Protein AF-A0A7N2KX97-F1 (afdb_monomer_lite)

Structure (mmCIF, N/CA/C/O backbone):
data_AF-A0A7N2KX97-F1
#
_entry.id   AF-A0A7N2KX97-F1
#
loop_
_atom_site.group_PDB
_atom_site.id
_atom_site.type_symbol
_atom_site.label_atom_id
_atom_site.label_alt_id
_atom_site.label_comp_id
_atom_site.label_asym_id
_atom_site.label_entity_id
_atom_site.label_seq_id
_atom_site.pdbx_PDB_ins_code
_atom_site.Cartn_x
_atom_site.Cartn_y
_atom_site.Cartn_z
_atom_site.occupancy
_atom_site.B_iso_or_equiv
_atom_site.auth_seq_id
_atom_site.auth_comp_id
_atom_site.auth_asym_id
_atom_site.auth_atom_id
_atom_site.pdbx_PDB_model_num
ATOM 1 N N . MET A 1 1 ? 32.232 7.457 16.884 1.00 41.94 1 MET A N 1
ATOM 2 C CA . MET A 1 1 ? 31.462 7.650 18.126 1.00 41.94 1 MET A CA 1
ATOM 3 C C . MET A 1 1 ? 30.063 7.182 17.813 1.00 41.94 1 MET A C 1
ATOM 5 O O . MET A 1 1 ? 29.419 7.802 16.975 1.00 41.94 1 MET A O 1
ATOM 9 N N . ASP A 1 2 ? 29.685 6.041 18.377 1.00 37.19 2 ASP A N 1
ATOM 10 C CA . ASP A 1 2 ? 28.370 5.434 18.189 1.00 37.19 2 ASP A CA 1
ATOM 11 C C . ASP A 1 2 ? 27.295 6.345 18.781 1.00 37.19 2 ASP A C 1
ATOM 13 O O . ASP A 1 2 ? 27.371 6.723 19.950 1.00 37.19 2 ASP A O 1
ATOM 17 N N . TYR A 1 3 ? 26.318 6.731 17.962 1.00 36.22 3 TYR A N 1
ATOM 18 C CA . TYR A 1 3 ? 25.142 7.463 18.419 1.00 36.22 3 TYR A CA 1
ATOM 19 C C . TYR A 1 3 ? 24.037 6.436 18.671 1.00 36.22 3 TYR A C 1
ATOM 21 O O . TYR A 1 3 ? 23.297 6.059 17.766 1.00 36.22 3 TYR A O 1
ATOM 29 N N . SER A 1 4 ? 24.001 5.922 19.900 1.00 49.97 4 SER A N 1
ATOM 30 C CA . SER A 1 4 ? 22.896 5.112 20.409 1.00 49.97 4 SER A CA 1
ATOM 31 C C . SER A 1 4 ? 21.671 6.020 20.531 1.00 49.97 4 SER A C 1
ATOM 33 O O . SER A 1 4 ? 21.635 6.889 21.400 1.00 49.97 4 SER A O 1
ATOM 35 N N . SER A 1 5 ? 20.711 5.882 19.613 1.00 53.81 5 SER A N 1
ATOM 36 C CA . SER A 1 5 ? 19.424 6.578 19.685 1.00 53.81 5 SER A CA 1
ATOM 37 C C . SER A 1 5 ? 18.525 5.785 20.626 1.00 53.81 5 SER A C 1
ATOM 39 O O . SER A 1 5 ? 18.018 4.725 20.265 1.00 53.81 5 SER A O 1
ATOM 41 N N . GLU A 1 6 ? 18.401 6.259 21.860 1.00 47.69 6 GLU A N 1
ATOM 42 C CA . GLU A 1 6 ? 17.434 5.737 22.819 1.00 47.69 6 GLU A CA 1
ATOM 43 C C . GLU A 1 6 ? 16.037 6.210 22.397 1.00 47.69 6 GLU A C 1
ATOM 45 O O . GLU A 1 6 ? 15.658 7.360 22.615 1.00 47.69 6 GLU A O 1
ATOM 50 N N . GLU A 1 7 ? 15.292 5.333 21.723 1.00 44.22 7 GLU A N 1
ATOM 51 C CA . GLU A 1 7 ? 13.855 5.494 21.501 1.00 44.22 7 GLU A CA 1
ATOM 52 C C . GLU A 1 7 ? 13.161 5.350 22.863 1.00 44.22 7 GLU A C 1
ATOM 54 O O . GLU A 1 7 ? 13.035 4.255 23.410 1.00 44.22 7 GLU A O 1
ATOM 59 N N . SER A 1 8 ? 12.787 6.482 23.455 1.00 51.00 8 SER A N 1
ATOM 60 C CA . SER A 1 8 ? 11.972 6.516 24.666 1.00 51.00 8 SER A CA 1
ATOM 61 C C . SER A 1 8 ? 10.522 6.244 24.273 1.00 51.00 8 SER A C 1
ATOM 63 O O . SER A 1 8 ? 9.887 7.096 23.650 1.00 51.00 8 SER A O 1
ATOM 65 N N . ASP A 1 9 ? 9.992 5.083 24.656 1.00 48.94 9 ASP A N 1
ATOM 66 C CA . ASP A 1 9 ? 8.567 4.761 24.549 1.00 48.94 9 ASP A CA 1
ATOM 67 C C . ASP A 1 9 ? 7.760 5.741 25.416 1.00 48.94 9 ASP A C 1
ATOM 69 O O . ASP A 1 9 ? 7.685 5.606 26.638 1.00 48.94 9 ASP A O 1
ATOM 73 N N . ILE A 1 10 ? 7.188 6.771 24.790 1.00 52.38 10 ILE A N 1
ATOM 74 C CA . ILE A 1 10 ? 6.267 7.703 25.449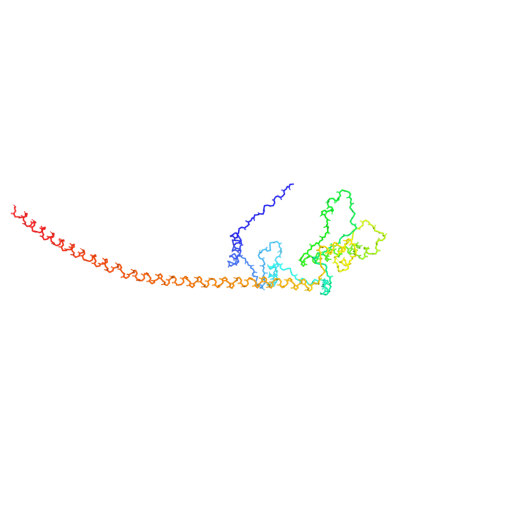 1.00 52.38 10 ILE A CA 1
ATOM 75 C C . ILE A 1 10 ? 4.990 6.928 25.785 1.00 52.38 10 ILE A C 1
ATOM 77 O O . ILE A 1 10 ? 4.326 6.391 24.896 1.00 52.38 10 ILE A O 1
ATOM 81 N N . SER A 1 11 ? 4.634 6.873 27.066 1.00 55.25 11 SER A N 1
ATOM 82 C CA . SER A 1 11 ? 3.422 6.192 27.524 1.00 55.25 11 SER A CA 1
ATOM 83 C C . SER A 1 11 ? 2.155 6.949 27.096 1.00 55.25 11 SER A C 1
ATOM 85 O O . SER A 1 11 ? 2.145 8.177 27.016 1.00 55.25 11 SER A O 1
ATOM 87 N N . GLU A 1 12 ? 1.041 6.244 26.872 1.00 54.06 12 GLU A N 1
ATOM 88 C CA . GLU A 1 12 ? -0.246 6.863 26.489 1.00 54.06 12 GLU A CA 1
ATOM 89 C C . GLU A 1 12 ? -0.730 7.929 27.498 1.00 54.06 12 GLU A C 1
ATOM 91 O O . GLU A 1 12 ? -1.404 8.889 27.120 1.00 54.06 12 GLU A O 1
ATOM 96 N N . SER A 1 13 ? -0.332 7.819 28.771 1.00 54.94 13 SER A N 1
ATOM 97 C CA . SER A 1 13 ? -0.577 8.837 29.801 1.00 54.94 13 SER A CA 1
ATOM 98 C C . SER A 1 13 ? 0.228 10.124 29.600 1.00 54.94 13 SER A C 1
ATOM 100 O O . SER A 1 13 ? -0.291 11.208 29.852 1.00 54.94 13 SER A O 1
ATOM 102 N N . GLU A 1 14 ? 1.464 10.036 29.105 1.00 57.75 14 GLU A N 1
ATOM 103 C CA . GLU A 1 14 ? 2.304 11.209 28.823 1.00 57.75 14 GLU A CA 1
ATOM 104 C C . GLU A 1 14 ? 1.849 11.950 27.558 1.00 57.75 14 GLU A C 1
ATOM 106 O O . GLU A 1 14 ? 2.049 13.160 27.444 1.00 57.75 14 GLU A O 1
ATOM 111 N N . ILE A 1 15 ? 1.187 11.251 26.628 1.00 58.91 15 ILE A N 1
ATOM 112 C CA . ILE A 1 15 ? 0.579 11.855 25.433 1.00 58.91 15 ILE A CA 1
ATOM 113 C C . ILE A 1 15 ? -0.588 12.769 25.825 1.00 58.91 15 ILE A C 1
ATOM 115 O O . ILE A 1 15 ? -0.668 13.893 25.325 1.00 58.91 15 ILE A O 1
ATOM 119 N N . ASN A 1 16 ? -1.460 12.330 26.741 1.00 56.81 16 ASN A N 1
ATOM 120 C CA . ASN A 1 16 ? -2.564 13.163 27.234 1.00 56.81 16 ASN A CA 1
ATOM 121 C C . ASN A 1 16 ? -2.044 14.409 27.971 1.00 56.81 16 ASN A C 1
ATOM 123 O O . ASN A 1 16 ? -2.468 15.523 27.661 1.00 56.81 16 ASN A O 1
ATOM 127 N N . ASP A 1 17 ? -1.024 14.256 28.822 1.00 56.66 17 ASP A N 1
ATOM 128 C CA . ASP A 1 17 ? -0.369 15.382 29.504 1.00 56.66 17 ASP A CA 1
ATOM 129 C C . ASP A 1 17 ? 0.282 16.391 28.529 1.00 56.66 17 ASP A C 1
ATOM 131 O O . ASP A 1 17 ? 0.412 17.583 28.845 1.00 56.66 17 ASP A O 1
ATOM 135 N N . TYR A 1 18 ? 0.690 15.939 27.335 1.00 58.22 18 TYR A N 1
ATOM 136 C CA . TYR A 1 18 ? 1.256 16.782 26.275 1.00 58.22 18 TYR A CA 1
ATOM 137 C C . TYR A 1 18 ? 0.187 17.570 25.495 1.00 58.22 18 TYR A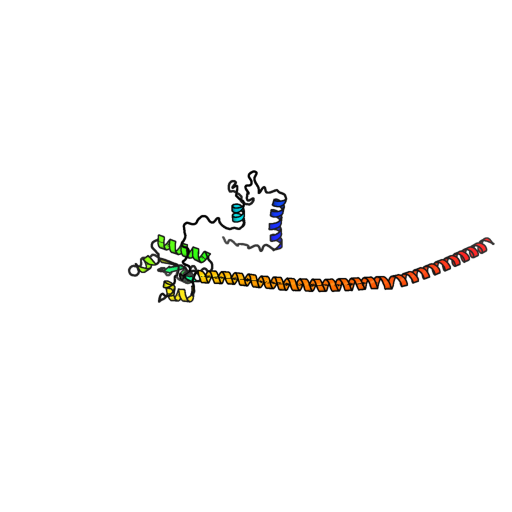 C 1
ATOM 139 O O . TYR A 1 18 ? 0.492 18.629 24.941 1.00 58.22 18 TYR A O 1
ATOM 147 N N . ILE A 1 19 ? -1.061 17.089 25.463 1.00 62.84 19 ILE A N 1
ATOM 148 C CA . ILE A 1 19 ? -2.195 17.726 24.770 1.00 62.84 19 ILE A CA 1
ATOM 149 C C . ILE A 1 19 ? -2.919 18.723 25.687 1.00 62.84 19 ILE A C 1
ATOM 151 O O . ILE A 1 19 ? -3.283 19.818 25.241 1.00 62.84 19 ILE A O 1
ATOM 155 N N . ASP A 1 20 ? -3.070 18.386 26.968 1.00 67.69 20 ASP A N 1
ATOM 156 C CA . ASP A 1 20 ? -3.877 19.166 27.910 1.00 67.69 20 ASP A CA 1
ATOM 157 C C . ASP A 1 20 ? -3.219 20.503 28.278 1.00 67.69 20 ASP A C 1
ATOM 159 O O . ASP A 1 20 ? -3.863 21.554 28.235 1.00 67.69 20 ASP A O 1
ATOM 163 N N . LYS A 1 21 ? -1.901 20.516 28.525 1.00 70.00 21 LYS A N 1
ATOM 164 C CA . LYS A 1 21 ? -1.164 21.744 28.885 1.00 70.00 21 LYS A CA 1
ATOM 165 C C . LYS A 1 21 ? -1.264 22.855 27.823 1.00 70.00 21 LYS A C 1
ATOM 167 O O . LYS A 1 21 ? -1.609 23.984 28.179 1.00 70.00 21 LYS A O 1
ATOM 172 N N . PRO A 1 22 ? -0.996 22.612 26.524 1.00 64.88 22 PRO A N 1
ATOM 173 C CA . PRO A 1 22 ? -1.170 23.638 25.495 1.00 64.88 22 PRO A CA 1
ATOM 174 C C . PRO A 1 22 ? -2.621 24.116 25.349 1.00 64.88 22 PRO A C 1
ATOM 176 O O . PRO A 1 22 ? -2.851 25.297 25.070 1.00 64.88 22 PRO A O 1
ATOM 179 N N . TYR A 1 23 ? -3.597 23.219 25.528 1.00 66.38 23 TYR A N 1
ATOM 180 C CA . TYR A 1 23 ? -5.020 23.541 25.427 1.00 66.38 23 TYR A CA 1
ATOM 181 C C . TYR A 1 23 ? -5.493 24.434 26.585 1.00 66.38 23 TYR A C 1
ATOM 183 O O . TYR A 1 23 ? -6.165 25.448 26.361 1.00 66.38 23 TYR A O 1
ATOM 191 N N . GLU A 1 24 ? -5.069 24.138 27.813 1.00 74.94 24 GLU A N 1
ATOM 192 C CA . GLU A 1 24 ? -5.310 24.990 28.981 1.00 74.94 24 GLU A CA 1
ATOM 193 C C . GLU A 1 24 ? -4.681 26.380 28.810 1.00 74.94 24 GLU A C 1
ATOM 195 O O . GLU A 1 24 ? -5.324 27.396 29.068 1.00 74.94 24 GLU A O 1
ATOM 200 N N . GLU A 1 25 ? -3.458 26.474 28.279 1.00 73.19 25 GLU A N 1
ATOM 201 C CA . GLU A 1 25 ? -2.810 27.769 28.038 1.00 73.19 25 GLU A CA 1
ATOM 202 C C . GLU A 1 25 ? -3.504 28.608 26.945 1.00 73.19 25 GLU A C 1
ATOM 204 O O . GLU A 1 25 ? -3.518 29.845 27.011 1.00 73.19 25 GLU A O 1
ATOM 209 N N . LEU A 1 26 ? -4.109 27.959 25.945 1.00 66.38 26 LEU A N 1
ATOM 210 C CA . LEU A 1 26 ? -4.925 28.620 24.922 1.00 66.38 26 LEU A CA 1
ATOM 211 C C . LEU A 1 26 ? -6.253 29.131 25.496 1.00 66.38 26 LEU A C 1
ATOM 213 O O . LEU A 1 26 ? -6.632 30.273 25.225 1.00 66.38 26 LEU A O 1
ATOM 217 N N . THR A 1 27 ? -6.939 28.320 26.304 1.00 65.81 27 THR A N 1
ATOM 218 C CA . THR A 1 27 ? -8.236 28.672 26.915 1.00 65.81 27 THR A CA 1
ATOM 219 C C . THR A 1 27 ? -8.098 29.707 28.033 1.00 65.81 27 THR A C 1
ATOM 221 O O . THR A 1 27 ? -8.937 30.600 28.144 1.00 65.81 27 THR A O 1
ATOM 224 N N . ALA A 1 28 ? -6.987 29.686 28.773 1.00 76.00 28 ALA A N 1
ATOM 225 C CA . ALA A 1 28 ? -6.606 30.727 29.727 1.00 76.00 28 ALA A CA 1
ATOM 226 C C . ALA A 1 28 ? -6.168 32.046 29.051 1.00 76.00 28 ALA A C 1
ATOM 228 O O . ALA A 1 28 ? -5.872 33.029 29.732 1.00 76.00 28 ALA A O 1
ATOM 229 N N . GLY A 1 29 ? -6.098 32.091 27.712 1.00 64.50 29 GLY A N 1
ATOM 230 C CA . GLY A 1 29 ? -5.765 33.295 26.945 1.00 64.50 29 GLY A CA 1
ATOM 231 C C . GLY A 1 29 ? -4.291 33.709 27.015 1.00 64.50 29 GLY A C 1
ATOM 232 O O . GLY A 1 29 ? -3.945 34.824 26.608 1.00 64.50 29 GLY A O 1
ATOM 233 N N . LYS A 1 30 ? -3.410 32.825 27.501 1.00 72.88 30 LYS A N 1
ATOM 234 C CA . LYS A 1 30 ? -1.959 33.055 27.600 1.00 72.88 30 LYS A CA 1
ATOM 235 C C . LYS A 1 30 ? -1.340 33.240 26.213 1.00 72.88 30 LYS A C 1
ATOM 237 O O . LYS A 1 30 ? -0.491 34.112 26.015 1.00 72.88 30 LYS A O 1
ATOM 242 N N . PHE A 1 31 ? -1.823 32.487 25.223 1.00 64.62 31 PHE A N 1
ATOM 243 C CA . PHE A 1 31 ? -1.457 32.666 23.821 1.00 64.62 31 PHE A CA 1
ATOM 244 C C . PHE A 1 31 ? -2.471 33.541 23.080 1.00 64.62 31 PHE A C 1
ATOM 246 O O . PHE A 1 31 ? -3.612 33.157 22.831 1.00 64.62 31 PHE A O 1
ATOM 253 N N . LYS A 1 32 ? -2.032 34.725 22.644 1.00 63.97 32 LYS A N 1
ATOM 254 C CA . LYS A 1 32 ? -2.837 35.592 21.773 1.00 63.97 32 LYS A CA 1
ATOM 255 C C . LYS A 1 32 ? -2.773 35.101 20.329 1.00 63.97 32 LYS A C 1
ATOM 257 O O . LYS A 1 32 ? -1.867 35.465 19.580 1.00 63.97 32 LYS A O 1
ATOM 262 N N . VAL A 1 33 ? -3.756 34.286 19.950 1.00 65.50 33 VAL A N 1
ATOM 263 C CA . VAL A 1 33 ? -3.886 33.735 18.591 1.00 65.50 33 VAL A CA 1
ATOM 264 C C . VAL A 1 33 ? -4.552 34.728 17.637 1.00 65.50 33 VAL A C 1
ATOM 266 O O . VAL A 1 33 ? -4.227 34.721 16.459 1.00 65.50 33 VAL A O 1
ATOM 269 N N . LYS A 1 34 ? -5.440 35.615 18.109 1.00 66.44 34 LYS A N 1
ATOM 270 C CA . LYS A 1 34 ? -6.175 36.580 17.269 1.00 66.44 34 LYS A CA 1
ATOM 271 C C . LYS A 1 34 ? -5.658 38.008 17.468 1.00 66.44 34 LYS A C 1
ATOM 273 O O . LYS A 1 34 ? -5.670 38.526 18.582 1.00 66.44 34 LYS A O 1
ATOM 278 N N . GLY A 1 35 ? -5.195 38.635 16.389 1.00 65.81 35 GLY A N 1
ATOM 279 C CA . GLY A 1 35 ? -4.767 40.035 16.360 1.00 65.81 35 GLY A CA 1
ATOM 280 C C . GLY A 1 35 ? -5.937 41.017 16.216 1.00 65.81 35 GLY A C 1
ATOM 281 O O . GLY A 1 35 ? -7.052 40.629 15.866 1.00 65.81 35 GLY A O 1
ATOM 282 N N . LEU A 1 36 ? -5.665 42.309 16.437 1.00 61.41 36 LEU A N 1
ATOM 283 C CA . LEU A 1 36 ? -6.653 43.406 16.388 1.00 61.41 36 LEU A CA 1
ATOM 284 C C . LEU A 1 36 ? -7.377 43.528 15.033 1.00 61.41 36 LEU A C 1
ATOM 286 O O . LEU A 1 36 ? -8.491 44.034 14.975 1.00 61.41 36 LEU A O 1
ATOM 290 N N . ASN A 1 37 ? -6.775 43.005 13.962 1.00 65.12 37 ASN A N 1
ATOM 291 C CA . ASN A 1 37 ? -7.262 43.140 12.587 1.00 65.12 37 ASN A CA 1
ATOM 292 C C . ASN A 1 37 ? -8.006 41.879 12.098 1.00 65.12 37 ASN A C 1
ATOM 294 O O . ASN A 1 37 ? -8.267 41.741 10.908 1.00 65.12 37 ASN A O 1
ATOM 298 N N . GLY A 1 38 ? -8.283 40.913 12.986 1.00 66.00 38 GLY A N 1
ATOM 299 C CA . GLY A 1 38 ? -8.896 39.624 12.632 1.00 66.00 38 GLY A CA 1
ATOM 300 C C . GLY A 1 38 ? -7.925 38.568 12.082 1.00 66.00 38 GLY A C 1
ATOM 301 O O . GLY A 1 38 ? -8.341 37.436 11.841 1.00 66.00 38 GLY A O 1
ATOM 302 N N . ASN A 1 39 ? -6.641 38.903 11.936 1.00 66.50 39 ASN A N 1
ATOM 303 C CA . ASN A 1 39 ? -5.587 37.971 11.525 1.00 66.50 39 ASN A CA 1
ATOM 304 C C . ASN A 1 39 ? -5.206 37.014 12.666 1.00 66.50 39 ASN A C 1
ATOM 306 O O . ASN A 1 39 ? -5.248 37.400 13.838 1.00 66.50 39 ASN A O 1
ATOM 310 N N . LEU A 1 40 ? -4.819 35.778 12.331 1.00 69.88 40 LEU A N 1
ATOM 311 C CA . LEU A 1 40 ? -4.465 34.739 13.299 1.00 69.88 40 LEU A CA 1
ATOM 312 C C . LEU A 1 40 ? -2.959 34.445 13.302 1.00 69.88 40 LEU A C 1
ATOM 314 O O . LEU A 1 40 ? -2.297 34.518 12.269 1.00 69.88 40 LEU A O 1
ATOM 318 N N . ARG A 1 41 ? -2.408 34.078 14.461 1.00 71.12 41 ARG A N 1
ATOM 319 C CA . ARG A 1 41 ? -0.981 33.792 14.653 1.00 71.12 41 ARG A CA 1
ATOM 320 C C . ARG A 1 41 ? -0.773 32.428 15.302 1.00 71.12 41 ARG A C 1
ATOM 322 O O . ARG A 1 41 ? -1.365 32.138 16.333 1.00 71.12 41 ARG A O 1
ATOM 329 N N . CYS A 1 42 ? 0.135 31.631 14.737 1.00 72.81 42 CYS A N 1
ATOM 330 C CA . CYS A 1 42 ? 0.561 30.363 15.331 1.00 72.81 42 CYS A CA 1
ATOM 331 C C . CYS A 1 42 ? 1.492 30.611 16.540 1.00 72.81 42 CYS A C 1
ATOM 333 O O . CYS A 1 42 ? 2.553 31.218 16.347 1.00 72.81 42 CYS A O 1
ATOM 335 N N . PRO A 1 43 ? 1.153 30.138 17.756 1.00 66.62 43 PRO A N 1
ATOM 336 C CA . PRO A 1 43 ? 2.002 30.281 18.945 1.00 66.62 43 PRO A CA 1
ATOM 337 C C . PRO A 1 43 ? 3.315 29.490 18.872 1.00 66.62 43 PRO A C 1
ATOM 339 O O . PRO A 1 43 ? 4.299 29.877 19.493 1.00 66.62 43 PRO A O 1
ATOM 342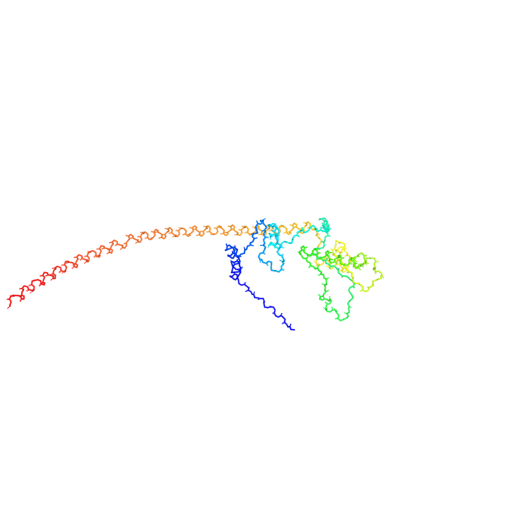 N N . PHE A 1 44 ? 3.344 28.420 18.074 1.00 69.12 44 PHE A N 1
ATOM 343 C CA . PHE A 1 44 ? 4.425 27.428 18.054 1.00 69.12 44 PHE A CA 1
ATOM 344 C C . PHE A 1 44 ? 5.477 27.667 16.959 1.00 69.12 44 PHE A C 1
ATOM 346 O O . PHE A 1 44 ? 6.468 26.946 16.870 1.00 69.12 44 PHE A O 1
ATOM 353 N N . ARG A 1 45 ? 5.317 28.706 16.124 1.00 64.00 45 ARG A N 1
ATOM 354 C CA . ARG A 1 45 ? 6.375 29.139 15.194 1.00 64.00 45 ARG A CA 1
ATOM 355 C C . ARG A 1 45 ? 7.377 30.032 15.922 1.00 64.00 45 ARG A C 1
ATOM 357 O O . ARG A 1 45 ? 7.260 31.259 15.908 1.00 64.00 45 ARG A O 1
ATOM 364 N N . VAL A 1 46 ? 8.386 29.417 16.528 1.00 53.06 46 VAL A N 1
ATOM 365 C CA . VAL A 1 46 ? 9.522 30.132 17.123 1.00 53.06 46 VAL A CA 1
ATOM 366 C C . VAL A 1 46 ? 10.493 30.560 16.011 1.00 53.06 46 VAL A C 1
ATOM 368 O O . VAL A 1 46 ? 10.870 29.767 15.154 1.00 53.06 46 VAL A O 1
ATOM 371 N N . GLY A 1 47 ? 10.873 31.841 15.980 1.00 54.31 47 GLY A N 1
ATOM 372 C CA . GLY A 1 47 ? 11.994 32.339 15.166 1.00 54.31 47 GLY A CA 1
ATOM 373 C C . GLY A 1 47 ? 11.688 32.896 13.767 1.00 54.31 47 GLY A C 1
ATOM 374 O O . GLY A 1 47 ? 12.556 33.543 13.186 1.00 54.31 47 GLY A O 1
ATOM 375 N N . LYS A 1 48 ? 10.474 32.752 13.217 1.00 55.06 48 LYS A N 1
ATOM 376 C CA . LYS A 1 48 ? 10.105 33.407 11.941 1.00 55.06 48 LYS A CA 1
ATOM 377 C C . LYS A 1 48 ? 9.275 34.662 12.222 1.00 55.06 48 LYS A C 1
ATOM 379 O O . LYS A 1 48 ? 8.268 34.591 12.923 1.00 55.06 48 LYS A O 1
ATOM 384 N N . LYS A 1 49 ? 9.740 35.822 11.730 1.00 53.69 49 LYS A N 1
ATOM 385 C CA . LYS A 1 49 ? 9.101 37.145 11.895 1.00 53.69 49 LYS A CA 1
ATOM 386 C C . LYS A 1 49 ? 7.579 37.040 11.738 1.00 53.69 49 LYS A C 1
ATOM 388 O O . LYS A 1 49 ? 7.118 36.358 10.830 1.00 53.69 49 LYS A O 1
ATOM 393 N N . LYS A 1 50 ? 6.849 37.720 12.635 1.00 56.28 50 LYS A N 1
ATOM 394 C CA . LYS A 1 50 ? 5.379 37.834 12.717 1.00 56.28 50 LYS A CA 1
ATOM 395 C C . LYS A 1 50 ? 4.708 37.677 11.341 1.00 56.28 50 LYS A C 1
ATOM 397 O O . LYS A 1 50 ? 4.632 38.641 10.588 1.00 56.28 50 LYS A O 1
ATOM 402 N N . GLN A 1 51 ? 4.251 36.468 11.020 1.00 60.19 51 GLN A N 1
ATOM 403 C CA . GLN A 1 51 ? 3.351 36.244 9.895 1.00 60.19 51 GLN A CA 1
ATOM 404 C C . GLN A 1 51 ? 1.945 36.247 10.468 1.00 60.19 51 GLN A C 1
ATOM 406 O O . GLN A 1 51 ? 1.543 35.321 11.172 1.00 60.19 51 GLN A O 1
ATOM 411 N N . ASP A 1 52 ? 1.248 37.344 10.222 1.00 63.69 52 ASP A N 1
ATOM 412 C CA . ASP A 1 52 ? -0.194 37.391 10.345 1.00 63.69 52 ASP A CA 1
ATOM 413 C C . ASP A 1 52 ? -0.760 36.454 9.270 1.00 63.69 52 ASP A C 1
ATOM 415 O O . ASP A 1 52 ? -0.583 36.693 8.075 1.00 63.69 52 ASP A O 1
ATOM 419 N N . CYS A 1 53 ? -1.380 35.353 9.687 1.00 62.66 53 CYS A N 1
ATOM 420 C CA . CYS A 1 53 ? -1.925 34.336 8.795 1.00 62.66 53 CYS A CA 1
ATOM 421 C C . CYS A 1 53 ? -3.450 34.470 8.736 1.00 62.66 53 CYS A C 1
ATOM 423 O O . CYS A 1 53 ? -4.098 34.771 9.745 1.00 62.66 53 CYS A O 1
ATOM 425 N N . LYS A 1 54 ? -4.067 34.205 7.579 1.00 68.00 54 LYS A N 1
ATOM 426 C CA . LYS A 1 54 ? -5.526 34.031 7.537 1.00 68.00 54 LYS A CA 1
ATOM 427 C C . LYS A 1 54 ? -5.884 32.663 8.122 1.00 68.00 54 LYS A C 1
ATOM 429 O O . LYS A 1 54 ? -5.056 31.757 8.161 1.00 68.00 54 LYS A O 1
ATOM 434 N N . TYR A 1 55 ? -7.139 32.493 8.545 1.00 68.88 55 TYR A N 1
ATOM 435 C CA . TYR A 1 55 ? -7.634 31.225 9.105 1.00 68.88 55 TYR A CA 1
ATOM 436 C C . TYR A 1 55 ? -7.333 30.012 8.214 1.00 68.88 55 TYR A C 1
ATOM 438 O O . TYR A 1 55 ? -6.874 28.991 8.715 1.00 68.88 55 TYR A O 1
ATOM 446 N N . LYS A 1 56 ? -7.502 30.151 6.892 1.00 64.06 56 LYS A N 1
ATOM 447 C CA . LYS A 1 56 ? -7.202 29.087 5.921 1.00 64.06 56 LYS A CA 1
ATOM 448 C C . LYS A 1 56 ? -5.720 28.693 5.917 1.00 64.06 56 LYS A C 1
ATOM 450 O O . LYS A 1 56 ? -5.413 27.507 5.901 1.00 64.06 56 LYS A O 1
ATOM 455 N N . ASP A 1 57 ? -4.823 29.670 6.011 1.00 66.81 57 ASP A N 1
ATOM 456 C CA . ASP A 1 57 ? -3.373 29.440 6.007 1.00 66.81 57 ASP A CA 1
ATOM 457 C C . ASP A 1 57 ? -2.903 28.818 7.330 1.00 66.81 57 ASP A C 1
ATOM 459 O O . ASP A 1 57 ? -2.003 27.979 7.354 1.00 66.81 57 ASP A O 1
ATOM 463 N N . LEU A 1 58 ? -3.527 29.219 8.446 1.00 66.62 58 LEU A N 1
ATOM 464 C CA . LEU A 1 58 ? -3.247 28.656 9.765 1.00 66.62 58 LEU A CA 1
ATOM 465 C C . LEU A 1 58 ? -3.743 27.209 9.877 1.00 66.62 58 LEU A C 1
ATOM 467 O O . LEU A 1 58 ? -3.011 26.368 10.391 1.00 66.62 58 LEU A O 1
ATOM 471 N N . LEU A 1 59 ? -4.945 26.920 9.368 1.00 65.31 59 LEU A N 1
ATOM 472 C CA . LEU A 1 59 ? -5.504 25.569 9.327 1.00 65.31 59 LEU A CA 1
ATOM 473 C C . LEU A 1 59 ? -4.632 24.650 8.468 1.00 65.31 59 LEU A C 1
ATOM 475 O O . LEU A 1 59 ? -4.208 23.602 8.935 1.00 65.31 59 LEU A O 1
ATOM 479 N N . GLN A 1 60 ? -4.272 25.086 7.259 1.00 64.44 60 GLN A N 1
ATOM 480 C CA . GLN A 1 60 ? -3.389 24.332 6.370 1.00 64.44 60 GLN A CA 1
ATOM 481 C C . GLN A 1 60 ? -2.023 24.052 7.016 1.00 64.44 60 GLN A C 1
ATOM 483 O O . GLN A 1 60 ? -1.519 22.933 6.950 1.00 64.44 60 GLN A O 1
ATOM 488 N N . HIS A 1 61 ? -1.459 25.041 7.717 1.00 65.06 61 HIS A N 1
ATOM 489 C CA . HIS A 1 61 ? -0.226 24.864 8.476 1.00 65.06 61 HIS A CA 1
ATOM 490 C C . HIS A 1 61 ? -0.354 23.853 9.626 1.00 65.06 61 HIS A C 1
ATOM 492 O O . HIS A 1 61 ? 0.555 23.041 9.796 1.00 65.06 61 HIS A O 1
ATOM 498 N N . ALA A 1 62 ? -1.434 23.914 10.410 1.00 62.31 62 ALA A N 1
ATOM 499 C CA . ALA A 1 62 ? -1.670 23.018 11.543 1.00 62.31 62 ALA A CA 1
ATOM 500 C C . ALA A 1 62 ? -1.971 21.581 11.091 1.00 62.31 62 ALA A C 1
ATOM 502 O O . ALA A 1 62 ? -1.527 20.631 11.723 1.00 62.31 62 ALA A O 1
ATOM 503 N N . SER A 1 63 ? -2.656 21.419 9.958 1.00 67.50 63 SER A N 1
ATOM 504 C CA . SER A 1 63 ? -2.962 20.118 9.357 1.00 67.50 63 SER A CA 1
ATOM 505 C C . SER A 1 63 ? -1.769 19.472 8.637 1.00 67.50 63 SER A C 1
ATOM 507 O O . SER A 1 63 ? -1.937 18.423 8.022 1.00 67.50 63 SER A O 1
ATOM 509 N N . GLY A 1 64 ? -0.581 20.095 8.638 1.00 56.09 64 GLY A N 1
ATOM 510 C CA . GLY A 1 64 ? 0.615 19.573 7.963 1.00 56.09 64 GLY A CA 1
ATOM 511 C C . GLY A 1 64 ? 0.527 19.543 6.430 1.00 56.09 64 GLY A C 1
ATOM 512 O O . GLY A 1 64 ? 1.456 19.086 5.763 1.00 56.09 64 GLY A O 1
ATOM 513 N N . GLN A 1 65 ? -0.560 20.055 5.847 1.00 50.53 65 GLN A N 1
ATOM 514 C CA . GLN A 1 65 ? -0.721 20.166 4.404 1.00 50.53 65 GLN A CA 1
ATOM 515 C C . GLN A 1 65 ? 0.132 21.341 3.916 1.00 50.53 65 GLN A C 1
ATOM 517 O O . GLN A 1 65 ? -0.037 22.478 4.353 1.00 50.53 65 GLN A O 1
ATOM 522 N N . ARG A 1 66 ? 1.086 21.100 3.010 1.00 41.78 66 ARG A N 1
ATOM 523 C CA . ARG A 1 66 ? 1.800 22.212 2.363 1.00 41.78 66 ARG A CA 1
ATOM 524 C C . ARG A 1 66 ? 0.794 23.038 1.545 1.00 41.78 66 ARG A C 1
ATOM 526 O O . ARG A 1 66 ? -0.087 22.439 0.925 1.00 41.78 66 ARG A O 1
ATOM 533 N N . PRO A 1 67 ? 0.917 24.381 1.502 1.00 39.38 67 PRO A N 1
ATOM 534 C CA . PRO A 1 67 ? 0.156 25.186 0.561 1.00 39.38 67 PRO A CA 1
ATOM 535 C C . PRO A 1 67 ? 0.371 24.641 -0.839 1.00 39.38 67 PRO A C 1
ATOM 537 O O . PRO A 1 67 ? 1.515 24.475 -1.269 1.00 39.38 67 PRO A O 1
ATOM 540 N N . ILE A 1 68 ? -0.728 24.362 -1.535 1.00 44.03 68 ILE A N 1
ATOM 541 C CA . ILE A 1 68 ? -0.708 24.120 -2.970 1.00 44.03 68 ILE A CA 1
ATOM 542 C C . ILE A 1 68 ? -0.346 25.474 -3.590 1.00 44.03 68 ILE A C 1
ATOM 544 O O . ILE A 1 68 ? -1.208 26.280 -3.928 1.00 44.03 68 ILE A O 1
ATOM 548 N N . LEU A 1 69 ? 0.953 25.772 -3.663 1.00 37.56 69 LEU A N 1
ATOM 549 C CA . LEU A 1 69 ? 1.455 26.679 -4.685 1.00 37.56 69 LEU A CA 1
ATOM 550 C C . LEU A 1 69 ? 0.925 26.140 -6.020 1.00 37.56 69 LEU A C 1
ATOM 552 O O . LEU A 1 69 ? 0.911 24.913 -6.172 1.00 37.56 69 LEU A O 1
ATOM 556 N N . PRO A 1 70 ? 0.481 26.988 -6.967 1.00 36.47 70 PRO A N 1
ATOM 557 C CA . PRO A 1 70 ? 0.258 26.522 -8.325 1.00 36.47 70 PRO A CA 1
ATOM 558 C C . PRO A 1 70 ? 1.587 25.933 -8.787 1.00 36.47 70 PRO A C 1
ATOM 560 O O . PRO A 1 70 ? 2.547 26.658 -9.054 1.00 36.47 70 PRO A O 1
ATOM 563 N N . GLN A 1 71 ? 1.680 24.606 -8.743 1.00 34.81 71 GLN A N 1
ATOM 564 C CA . GLN A 1 71 ? 2.853 23.916 -9.223 1.00 34.81 71 GLN A CA 1
ATOM 565 C C . GLN A 1 71 ? 2.909 24.205 -10.724 1.00 34.81 71 GLN A C 1
ATOM 567 O O . GLN A 1 71 ? 1.857 24.182 -11.376 1.00 34.81 71 GLN A O 1
ATOM 572 N N . PRO A 1 72 ? 4.089 24.516 -11.287 1.00 37.44 72 PRO A N 1
ATOM 573 C CA . PRO A 1 72 ? 4.230 24.493 -12.734 1.00 37.44 72 PRO A CA 1
ATOM 574 C C . PRO A 1 72 ? 3.766 23.106 -13.161 1.00 37.44 72 PRO A C 1
ATOM 576 O O . PRO A 1 72 ? 4.224 22.141 -12.560 1.00 37.44 72 PRO A O 1
ATOM 579 N N . VAL A 1 73 ? 2.800 23.044 -14.082 1.00 38.34 73 VAL A N 1
ATOM 580 C CA . VAL A 1 73 ? 2.097 21.835 -14.537 1.00 38.34 73 VAL A CA 1
ATOM 581 C C . VAL A 1 73 ? 3.080 20.666 -14.642 1.00 38.34 73 VAL A C 1
ATOM 583 O O . VAL A 1 73 ? 3.758 20.493 -15.650 1.00 38.34 73 VAL A O 1
ATOM 586 N N . ALA A 1 74 ? 3.217 19.902 -13.563 1.00 42.09 74 ALA A N 1
ATOM 587 C CA . ALA A 1 74 ? 3.972 18.671 -13.558 1.00 42.09 74 ALA A CA 1
ATOM 588 C C . ALA A 1 74 ? 3.013 17.650 -14.148 1.00 42.09 74 ALA A C 1
ATOM 590 O O . ALA A 1 74 ? 1.866 17.581 -13.700 1.00 42.09 74 ALA A O 1
ATOM 591 N N . LEU A 1 75 ? 3.466 16.962 -15.199 1.00 48.12 75 LEU A N 1
ATOM 592 C CA . LEU A 1 75 ? 2.700 15.992 -15.971 1.00 48.12 75 LEU A CA 1
ATOM 593 C C . LEU A 1 75 ? 1.779 15.186 -15.051 1.00 48.12 75 LEU A C 1
ATOM 595 O O . LEU A 1 75 ? 2.244 14.339 -14.288 1.00 48.12 75 LEU A O 1
ATOM 599 N N . LEU A 1 76 ? 0.475 15.453 -15.128 1.00 51.56 76 LEU A N 1
ATOM 600 C CA . LEU A 1 76 ? -0.509 14.484 -14.675 1.00 51.56 76 LEU A CA 1
ATOM 601 C C . LEU A 1 76 ? -0.249 13.225 -15.507 1.00 51.56 76 LEU A C 1
ATOM 603 O O . LEU A 1 76 ? -0.253 13.332 -16.739 1.00 51.56 76 LEU A O 1
ATOM 607 N N . PRO A 1 77 ? 0.053 12.074 -14.883 1.00 60.62 77 PRO A N 1
ATOM 608 C CA . PRO A 1 77 ? 0.152 10.840 -15.636 1.00 60.62 77 PRO A CA 1
ATOM 609 C C . PRO A 1 77 ? -1.169 10.628 -16.362 1.00 60.62 77 PRO A C 1
ATOM 611 O O . PRO A 1 77 ? -2.244 10.859 -15.800 1.00 60.62 77 PRO A O 1
ATOM 614 N N . ASN A 1 78 ? -1.086 10.237 -17.626 1.00 69.38 78 ASN A N 1
ATOM 615 C CA . ASN A 1 78 ? -2.277 9.864 -18.358 1.00 69.38 78 ASN A CA 1
ATOM 616 C C . ASN A 1 78 ? -2.907 8.650 -17.657 1.00 69.38 78 ASN A C 1
ATOM 618 O O . ASN A 1 78 ? -2.216 7.707 -17.272 1.00 69.38 78 ASN A O 1
ATOM 622 N N . LEU A 1 79 ? -4.220 8.709 -17.448 1.00 67.31 79 LEU A N 1
ATOM 623 C CA . LEU A 1 79 ? -4.982 7.719 -16.684 1.00 67.31 79 LEU A CA 1
ATOM 624 C C . LEU A 1 79 ? -4.946 6.323 -17.320 1.00 67.31 79 LEU A C 1
ATOM 626 O O . LEU A 1 79 ? -5.092 5.334 -16.597 1.00 67.31 79 LEU A O 1
ATOM 630 N N . ASP A 1 80 ? -4.713 6.265 -18.633 1.00 74.81 80 ASP A N 1
ATOM 631 C CA . ASP A 1 80 ? -4.653 5.035 -19.426 1.00 74.81 80 ASP A CA 1
ATOM 632 C C . ASP A 1 80 ? -3.217 4.524 -19.645 1.00 74.81 80 ASP A C 1
ATOM 634 O O . ASP A 1 80 ? -3.029 3.430 -20.180 1.00 74.81 80 ASP A O 1
ATOM 638 N N . ASP A 1 81 ? -2.192 5.280 -19.231 1.00 82.75 81 ASP A N 1
ATOM 639 C CA . ASP A 1 81 ? -0.805 4.836 -19.375 1.00 82.75 81 ASP A CA 1
ATOM 640 C C . ASP A 1 81 ? -0.521 3.670 -18.415 1.00 82.75 81 ASP A C 1
ATOM 642 O O . ASP A 1 81 ? -0.870 3.690 -17.228 1.00 82.75 81 ASP A O 1
ATOM 646 N N . LEU A 1 82 ? 0.160 2.649 -18.938 1.00 90.44 82 LEU A N 1
ATOM 647 C CA . LEU A 1 82 ? 0.606 1.495 -18.166 1.00 90.44 82 LEU A CA 1
ATOM 648 C C . LEU A 1 82 ? 1.966 1.771 -17.526 1.00 90.44 82 LEU A C 1
ATOM 650 O O . LEU A 1 82 ? 2.962 2.065 -18.195 1.00 90.44 82 LEU A O 1
ATOM 654 N N . TYR A 1 83 ? 2.011 1.604 -16.211 1.00 88.75 83 TYR A N 1
ATOM 655 C CA . TYR A 1 83 ? 3.212 1.732 -15.405 1.00 88.75 83 TYR A CA 1
ATOM 656 C C . TYR A 1 83 ? 3.539 0.422 -14.706 1.00 88.75 83 TYR A C 1
ATOM 658 O O . TYR A 1 83 ? 2.656 -0.374 -14.390 1.00 88.75 83 TYR A O 1
ATOM 666 N N . VAL A 1 84 ? 4.819 0.228 -14.408 1.00 93.06 84 VAL A N 1
ATOM 667 C CA . VAL A 1 84 ? 5.265 -0.846 -13.524 1.00 93.06 84 VAL A CA 1
ATOM 668 C C . VAL A 1 84 ? 4.967 -0.445 -12.079 1.00 93.06 84 VAL A C 1
ATOM 670 O O . VAL A 1 84 ? 5.413 0.609 -11.621 1.00 93.06 84 VAL A O 1
ATOM 673 N N . TRP A 1 85 ? 4.212 -1.289 -11.375 1.00 92.62 85 TRP A N 1
ATOM 674 C CA . TRP A 1 85 ? 3.901 -1.166 -9.954 1.00 92.62 85 TRP A CA 1
ATOM 675 C C . TRP A 1 85 ? 4.471 -2.355 -9.158 1.00 92.62 85 TRP A C 1
ATOM 677 O O . TRP A 1 85 ? 4.235 -3.496 -9.566 1.00 92.62 85 TRP A O 1
ATOM 687 N N . PRO A 1 86 ? 5.131 -2.149 -8.000 1.00 92.94 86 PRO A N 1
ATOM 688 C CA . PRO A 1 86 ? 5.453 -0.864 -7.359 1.00 92.94 86 PRO A CA 1
ATOM 689 C C . PRO A 1 86 ? 6.303 0.044 -8.256 1.00 92.94 86 PRO A C 1
ATOM 691 O O . PRO A 1 86 ? 6.953 -0.453 -9.171 1.00 92.94 86 PRO A O 1
ATOM 694 N N . TRP A 1 87 ? 6.280 1.362 -8.034 1.00 90.38 87 TRP A N 1
ATOM 695 C CA . TRP A 1 87 ? 7.058 2.302 -8.851 1.00 90.38 87 TRP A CA 1
ATOM 696 C C . TRP A 1 87 ? 8.532 1.925 -8.820 1.00 90.38 87 TRP A C 1
ATOM 698 O O . TRP A 1 87 ? 9.054 1.703 -7.730 1.00 90.38 87 TRP A O 1
ATOM 708 N N . MET A 1 88 ? 9.181 1.872 -9.985 1.00 89.88 88 MET A N 1
ATOM 709 C CA . MET A 1 88 ? 10.568 1.425 -10.129 1.00 89.88 88 MET A CA 1
ATOM 710 C C . MET A 1 88 ? 11.414 2.404 -10.946 1.00 89.88 88 MET A C 1
ATOM 712 O O . MET A 1 88 ? 11.037 2.791 -12.054 1.00 89.88 88 MET A O 1
ATOM 716 N N . GLY A 1 89 ? 12.587 2.752 -10.417 1.00 90.00 89 GLY A N 1
ATOM 717 C CA . GLY A 1 89 ? 13.697 3.335 -11.177 1.00 90.00 89 GLY A CA 1
ATOM 718 C C . GLY A 1 89 ? 14.664 2.250 -11.657 1.00 90.00 89 GLY A C 1
ATOM 719 O O . GLY A 1 89 ? 14.998 1.343 -10.893 1.00 90.00 89 GLY A O 1
ATOM 720 N N . ILE A 1 90 ? 15.104 2.342 -12.909 1.00 89.38 90 ILE A N 1
ATOM 721 C CA . ILE A 1 90 ? 16.096 1.464 -13.537 1.00 89.38 90 ILE A CA 1
ATOM 722 C C . ILE A 1 90 ? 17.394 2.260 -13.686 1.00 89.38 90 ILE A C 1
ATOM 724 O O . ILE A 1 90 ? 17.354 3.394 -14.156 1.00 89.38 90 ILE A O 1
ATOM 728 N N . VAL A 1 91 ? 18.530 1.662 -13.313 1.00 89.06 91 VAL A N 1
ATOM 729 C CA . VAL A 1 91 ? 19.879 2.166 -13.618 1.00 89.06 91 VAL A CA 1
ATOM 730 C C . VAL A 1 91 ? 20.656 1.074 -14.349 1.00 89.06 91 VAL A C 1
ATOM 732 O O . VAL A 1 91 ? 20.659 -0.079 -13.918 1.00 89.06 91 VAL A O 1
ATOM 735 N N . VAL A 1 92 ? 21.327 1.425 -15.444 1.00 85.31 92 VAL A N 1
ATOM 736 C CA . VAL A 1 92 ? 22.125 0.505 -16.269 1.00 85.31 92 VAL A CA 1
ATOM 737 C C . VAL A 1 92 ? 23.544 1.029 -16.496 1.00 85.31 92 VAL A C 1
ATOM 739 O O . VAL A 1 92 ? 23.861 2.171 -16.168 1.00 85.31 92 VAL A O 1
ATOM 742 N N . ASN A 1 93 ? 24.396 0.177 -17.078 1.00 82.81 93 ASN A N 1
ATOM 743 C CA . ASN A 1 93 ? 25.818 0.440 -17.339 1.00 82.81 93 ASN A CA 1
ATOM 744 C C . ASN A 1 93 ? 26.645 0.730 -16.071 1.00 82.81 93 ASN A C 1
ATOM 746 O O . ASN A 1 93 ? 27.578 1.528 -16.076 1.00 82.81 93 ASN A O 1
ATOM 750 N N . ILE A 1 94 ? 26.294 0.070 -14.965 1.00 77.31 94 ILE A N 1
ATOM 751 C CA . ILE A 1 94 ? 27.046 0.156 -13.714 1.00 77.31 94 ILE A CA 1
ATOM 752 C C . ILE A 1 94 ? 28.307 -0.706 -13.852 1.00 77.31 94 ILE A C 1
ATOM 754 O O . ILE A 1 94 ? 28.227 -1.932 -13.952 1.00 77.31 94 ILE A O 1
ATOM 758 N N . VAL A 1 95 ? 29.480 -0.074 -13.867 1.00 66.56 95 VAL A N 1
ATOM 759 C CA . VAL A 1 95 ? 30.765 -0.782 -13.936 1.00 66.56 95 VAL A CA 1
ATOM 760 C C . VAL A 1 95 ? 31.118 -1.328 -12.550 1.00 66.56 95 VAL A C 1
ATOM 762 O O . VAL A 1 95 ? 31.489 -0.580 -11.647 1.00 66.56 95 VAL A O 1
ATOM 765 N N . CYS A 1 96 ? 31.033 -2.646 -12.373 1.00 58.56 96 CYS A N 1
ATOM 766 C CA . CYS A 1 96 ? 31.454 -3.312 -11.140 1.00 58.56 96 CYS A CA 1
ATOM 767 C C . CYS A 1 96 ? 32.983 -3.479 -11.103 1.00 58.56 96 CYS A C 1
ATOM 769 O O . CYS A 1 96 ? 33.537 -4.307 -11.828 1.00 58.56 96 CYS A O 1
ATOM 771 N N . THR A 1 97 ? 33.681 -2.752 -10.227 1.00 55.94 97 THR A N 1
ATOM 772 C CA . THR A 1 97 ? 35.081 -3.063 -9.889 1.00 55.94 97 THR A CA 1
ATOM 773 C C . THR A 1 97 ? 35.140 -4.234 -8.900 1.00 55.94 97 THR A C 1
ATOM 775 O O . THR A 1 97 ? 34.208 -4.463 -8.128 1.00 55.94 97 THR A O 1
ATOM 778 N N . ASN A 1 98 ? 36.238 -5.002 -8.912 1.00 55.41 98 ASN A N 1
ATOM 779 C CA . ASN A 1 98 ? 36.413 -6.175 -8.039 1.00 55.41 98 ASN A CA 1
ATOM 780 C C . ASN A 1 98 ? 36.321 -5.849 -6.533 1.00 55.41 98 ASN A C 1
ATOM 782 O O . ASN A 1 98 ? 36.020 -6.744 -5.755 1.00 55.41 98 ASN A O 1
ATOM 786 N N . GLU A 1 99 ? 36.532 -4.591 -6.142 1.00 58.19 99 GLU A N 1
ATOM 787 C CA . GLU A 1 99 ? 36.471 -4.108 -4.754 1.00 58.19 99 GLU A CA 1
ATOM 788 C C . GLU A 1 99 ? 35.036 -3.820 -4.274 1.00 58.19 99 GLU A C 1
ATOM 790 O O . GLU A 1 99 ? 34.774 -3.854 -3.077 1.00 58.19 99 GLU A O 1
ATOM 795 N N . ASN A 1 100 ? 34.088 -3.611 -5.197 1.00 54.03 100 ASN A N 1
ATOM 796 C CA . ASN A 1 100 ? 32.700 -3.252 -4.886 1.00 54.03 100 ASN A CA 1
ATOM 797 C C . ASN A 1 100 ? 31.695 -4.370 -5.196 1.00 54.03 100 ASN A C 1
ATOM 799 O O . ASN A 1 100 ? 30.494 -4.133 -5.123 1.00 54.03 100 ASN A O 1
ATOM 803 N N . LYS A 1 101 ? 32.142 -5.586 -5.542 1.00 50.16 101 LYS A N 1
ATOM 804 C CA . LYS A 1 101 ? 31.248 -6.692 -5.940 1.00 50.16 101 LYS A CA 1
ATOM 805 C C . LYS A 1 101 ? 30.216 -7.052 -4.872 1.00 50.16 101 LYS A C 1
ATOM 807 O O . LYS A 1 101 ? 29.047 -7.188 -5.214 1.00 50.16 101 LYS A O 1
ATOM 812 N N . ASP A 1 102 ? 30.618 -7.130 -3.607 1.00 48.00 102 ASP A N 1
ATOM 813 C CA . ASP A 1 102 ? 29.709 -7.472 -2.504 1.00 48.00 102 ASP A CA 1
ATOM 814 C C . ASP A 1 102 ? 28.801 -6.294 -2.114 1.00 48.00 102 ASP A C 1
ATOM 816 O O . ASP A 1 102 ? 27.644 -6.491 -1.743 1.00 48.00 102 ASP A O 1
ATOM 820 N N . SER A 1 103 ? 29.282 -5.055 -2.285 1.00 47.09 103 SER A N 1
ATOM 821 C CA . SER A 1 103 ? 28.470 -3.848 -2.095 1.00 47.09 103 SER A CA 1
ATOM 822 C C . SER A 1 103 ? 27.435 -3.679 -3.215 1.00 47.09 103 SER A C 1
ATOM 824 O O . SER A 1 103 ? 26.310 -3.300 -2.920 1.00 47.09 103 SER A O 1
ATOM 826 N N . LEU A 1 104 ? 27.772 -4.053 -4.459 1.00 42.34 104 LEU A N 1
ATOM 827 C CA . LEU A 1 104 ? 26.909 -3.985 -5.647 1.00 42.34 104 LEU A CA 1
ATOM 828 C C . LEU A 1 104 ? 25.895 -5.127 -5.757 1.00 42.34 104 LEU A C 1
ATOM 830 O O . LEU A 1 104 ? 24.779 -4.905 -6.221 1.00 42.34 104 LEU A O 1
ATOM 834 N N . LEU A 1 105 ? 26.242 -6.330 -5.286 1.00 43.00 105 LEU A N 1
ATOM 835 C CA . LEU A 1 105 ? 25.277 -7.425 -5.140 1.00 43.00 105 LEU A CA 1
ATOM 836 C C . LEU A 1 105 ? 24.221 -7.101 -4.070 1.00 43.00 105 LEU A C 1
ATOM 838 O O . LEU A 1 105 ? 23.066 -7.488 -4.223 1.00 43.00 105 LEU A O 1
ATOM 842 N N . GLY A 1 106 ? 24.611 -6.367 -3.018 1.00 38.25 106 GLY A N 1
ATOM 843 C CA . GLY A 1 106 ? 23.692 -5.798 -2.027 1.00 38.25 106 GLY A CA 1
ATOM 844 C C . GLY A 1 106 ? 22.976 -4.530 -2.511 1.00 38.25 106 GLY A C 1
ATOM 845 O O . GLY A 1 106 ? 21.845 -4.272 -2.110 1.00 38.25 106 GLY A O 1
ATOM 846 N N . SER A 1 107 ? 23.598 -3.767 -3.415 1.00 42.94 107 SER A N 1
ATOM 847 C CA . SER A 1 107 ? 23.054 -2.561 -4.046 1.00 42.94 107 SER A CA 1
ATOM 848 C C . SER A 1 107 ? 22.488 -2.862 -5.433 1.00 42.94 107 SER A C 1
ATOM 850 O O . SER A 1 107 ? 22.762 -2.231 -6.456 1.00 42.94 107 SER A O 1
ATOM 852 N N . GLN A 1 108 ? 21.639 -3.863 -5.437 1.00 42.72 108 GLN A N 1
ATOM 853 C CA . GLN A 1 108 ? 20.550 -4.013 -6.365 1.00 42.72 108 GLN A CA 1
ATOM 854 C C . GLN A 1 108 ? 19.668 -2.728 -6.276 1.00 42.72 108 GLN A C 1
ATOM 856 O O . GLN A 1 108 ? 18.696 -2.640 -5.532 1.00 42.72 108 GLN A O 1
ATOM 861 N N . HIS A 1 109 ? 20.129 -1.660 -6.945 1.00 48.81 109 HIS A N 1
ATOM 862 C CA . HIS A 1 109 ? 19.702 -0.255 -6.830 1.00 48.81 109 HIS A CA 1
ATOM 863 C C . HIS A 1 109 ? 18.387 0.007 -7.579 1.00 48.81 109 HIS A C 1
ATOM 865 O O . HIS A 1 109 ? 18.333 0.775 -8.537 1.00 48.81 109 HIS A O 1
ATOM 871 N N . TRP A 1 110 ? 17.301 -0.627 -7.161 1.00 55.97 110 TRP A N 1
ATOM 872 C CA . TRP A 1 110 ? 15.966 -0.212 -7.580 1.00 55.97 110 TRP A CA 1
ATOM 873 C C . TRP A 1 110 ? 15.360 0.691 -6.513 1.00 55.97 110 TRP A C 1
ATOM 875 O O . TRP A 1 110 ? 15.276 0.347 -5.334 1.00 55.97 110 TRP A O 1
ATOM 885 N N . LEU A 1 111 ? 14.877 1.853 -6.938 1.00 61.50 111 LEU A N 1
ATOM 886 C CA . LEU A 1 111 ? 13.952 2.635 -6.130 1.00 61.50 111 LEU A CA 1
ATOM 887 C C . LEU A 1 111 ? 12.574 1.993 -6.284 1.00 61.50 111 LEU A C 1
ATOM 889 O O . LEU A 1 111 ? 11.846 2.360 -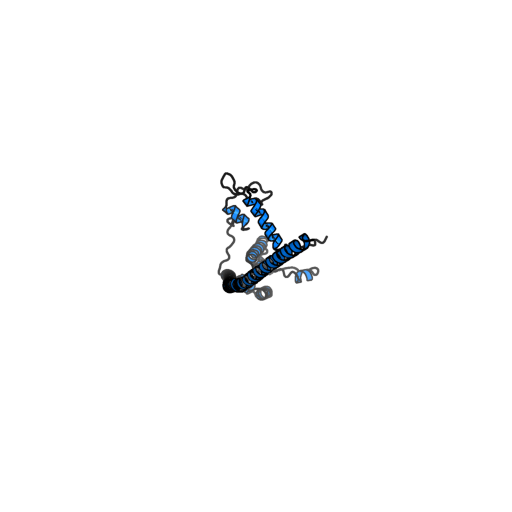7.196 1.00 61.50 111 LEU A O 1
ATOM 893 N N . THR A 1 112 ? 12.248 1.000 -5.451 1.00 69.75 112 THR A N 1
ATOM 894 C CA . THR A 1 112 ? 10.885 0.453 -5.371 1.00 69.75 112 THR A CA 1
ATOM 895 C C . THR A 1 112 ? 10.090 1.195 -4.313 1.00 69.75 112 THR A C 1
ATOM 897 O O . THR A 1 112 ? 10.481 1.195 -3.146 1.00 69.75 112 THR A O 1
ATOM 900 N N . SER A 1 113 ? 8.954 1.777 -4.686 1.00 79.44 113 SER A N 1
ATOM 901 C CA . SER A 1 113 ? 8.001 2.320 -3.717 1.00 79.44 113 SER A CA 1
ATOM 902 C C . SER A 1 113 ? 6.567 1.959 -4.087 1.00 79.44 113 SER A C 1
ATOM 904 O O . SER A 1 113 ? 6.172 1.984 -5.249 1.00 79.44 113 SER A O 1
ATOM 906 N N . ASN A 1 114 ? 5.791 1.624 -3.063 1.00 84.00 114 ASN A N 1
ATOM 907 C CA . ASN A 1 114 ? 4.386 1.245 -3.131 1.00 84.00 114 ASN A CA 1
ATOM 908 C C . ASN A 1 114 ? 3.448 2.384 -2.692 1.00 84.00 114 ASN A C 1
ATOM 910 O O . ASN A 1 114 ? 2.296 2.128 -2.343 1.00 84.00 114 ASN A O 1
ATOM 914 N N . ASP A 1 115 ? 3.927 3.630 -2.688 1.00 85.62 115 ASP A N 1
ATOM 915 C CA . ASP A 1 115 ? 3.122 4.810 -2.389 1.00 85.62 115 ASP A CA 1
ATOM 916 C C . ASP A 1 115 ? 3.209 5.872 -3.497 1.00 85.62 115 ASP A C 1
ATOM 918 O O . ASP A 1 115 ? 4.059 5.838 -4.389 1.00 85.62 115 ASP A O 1
ATOM 922 N N . TRP A 1 116 ? 2.317 6.861 -3.445 1.00 85.56 116 TRP A N 1
ATOM 923 C CA . TRP A 1 116 ? 2.308 7.962 -4.412 1.00 85.56 116 TRP A CA 1
ATOM 924 C C . TRP A 1 116 ? 3.540 8.875 -4.323 1.00 85.56 116 TRP A C 1
ATOM 926 O O . TRP A 1 116 ? 3.846 9.581 -5.283 1.00 85.56 116 TRP A O 1
ATOM 936 N N . ARG A 1 117 ? 4.294 8.846 -3.215 1.00 84.44 117 ARG A N 1
ATOM 937 C CA . ARG A 1 117 ? 5.586 9.547 -3.134 1.00 84.44 117 ARG A CA 1
ATOM 938 C C . ARG A 1 117 ? 6.617 8.852 -4.014 1.00 84.44 117 ARG A C 1
ATOM 940 O O . ARG A 1 117 ? 7.412 9.525 -4.655 1.00 84.44 117 ARG A O 1
ATOM 947 N N . GLY A 1 118 ? 6.542 7.528 -4.119 1.00 85.62 118 GLY A N 1
ATOM 948 C CA . GLY A 1 118 ? 7.310 6.713 -5.050 1.00 85.62 118 GLY A CA 1
ATOM 949 C C . GLY A 1 118 ? 7.191 7.168 -6.495 1.00 85.62 118 GLY A C 1
ATOM 950 O O . GLY A 1 118 ? 8.205 7.283 -7.179 1.00 85.62 118 GLY A O 1
ATOM 951 N N . PHE A 1 119 ? 5.974 7.502 -6.932 1.00 85.94 119 PHE A N 1
ATOM 952 C CA . PHE A 1 119 ? 5.733 8.026 -8.274 1.00 85.94 119 PHE A CA 1
ATOM 953 C C . PHE A 1 119 ? 6.511 9.323 -8.518 1.00 85.94 119 PHE A C 1
ATOM 955 O O . PHE A 1 119 ? 7.211 9.443 -9.524 1.00 85.94 119 PHE A O 1
ATOM 962 N N . MET A 1 120 ? 6.411 10.269 -7.577 1.00 83.69 120 MET A N 1
ATOM 963 C CA . MET A 1 120 ? 7.095 11.563 -7.655 1.00 83.69 120 MET A CA 1
ATOM 964 C C . MET A 1 120 ? 8.612 11.394 -7.607 1.00 83.69 120 MET A C 1
ATOM 966 O O . MET A 1 120 ? 9.312 11.955 -8.441 1.00 83.69 120 MET A O 1
ATOM 970 N N . ASN A 1 121 ? 9.112 10.553 -6.701 1.00 83.88 121 ASN A N 1
ATOM 971 C CA . ASN A 1 121 ? 10.539 10.273 -6.572 1.00 83.88 121 ASN A CA 1
ATOM 972 C C . ASN A 1 121 ? 11.104 9.640 -7.849 1.00 83.88 121 ASN A C 1
ATOM 974 O O . ASN A 1 121 ? 12.168 10.039 -8.308 1.00 83.88 121 ASN A O 1
ATOM 978 N N . CYS A 1 122 ? 10.389 8.687 -8.457 1.00 85.88 122 CYS A N 1
ATOM 979 C CA . CYS A 1 122 ? 10.817 8.075 -9.715 1.00 85.88 122 CYS A CA 1
ATOM 980 C C . CYS A 1 122 ? 10.751 9.066 -10.889 1.00 85.88 122 CYS A C 1
ATOM 982 O O . CYS A 1 122 ? 11.581 8.990 -11.789 1.00 85.88 122 CYS A O 1
ATOM 984 N N . ALA A 1 123 ? 9.786 9.992 -10.892 1.00 86.38 123 ALA A N 1
ATOM 985 C CA . ALA A 1 123 ? 9.702 11.049 -11.899 1.00 86.38 123 ALA A CA 1
ATOM 986 C C . ALA A 1 123 ? 10.850 12.066 -11.769 1.00 86.38 123 ALA A C 1
ATOM 988 O O . ALA A 1 123 ? 11.434 12.466 -12.773 1.00 86.38 123 ALA A O 1
ATOM 989 N N . GLU A 1 124 ? 11.195 12.471 -10.545 1.00 84.94 124 GLU A N 1
ATOM 990 C CA . GLU A 1 124 ? 12.352 13.335 -10.285 1.00 84.94 124 GLU A CA 1
ATOM 991 C C . GLU A 1 124 ? 13.662 12.634 -10.649 1.00 84.94 124 GLU A C 1
ATOM 993 O O . GLU A 1 124 ? 14.500 13.225 -11.324 1.00 84.94 124 GLU A O 1
ATOM 998 N N . PHE A 1 125 ? 13.804 11.364 -10.268 1.00 86.94 125 PHE A N 1
ATOM 999 C CA . PHE A 1 125 ? 14.928 10.512 -10.646 1.00 86.94 125 PHE A CA 1
ATOM 1000 C C . PHE A 1 125 ? 15.115 10.452 -12.169 1.00 86.94 125 PHE A C 1
ATOM 1002 O O . PHE A 1 125 ? 16.200 10.748 -12.656 1.00 86.94 125 PHE A O 1
ATOM 1009 N N . GLU A 1 126 ? 14.060 10.139 -12.926 1.00 90.00 126 GLU A N 1
ATOM 1010 C CA . GLU A 1 126 ? 14.081 10.106 -14.396 1.00 90.00 126 GLU A CA 1
ATOM 1011 C C . GLU A 1 126 ? 14.543 11.451 -14.976 1.00 90.00 126 GLU A C 1
ATOM 1013 O O . GLU A 1 126 ? 15.460 11.500 -15.795 1.00 90.00 126 GLU A O 1
ATOM 1018 N N . LYS A 1 127 ? 13.997 12.557 -14.462 1.00 88.88 127 LYS A N 1
ATOM 1019 C CA . LYS A 1 127 ? 14.359 13.908 -14.899 1.00 88.88 127 LYS A CA 1
ATOM 1020 C C . LYS A 1 127 ? 15.828 14.261 -14.636 1.00 88.88 127 LYS A C 1
ATOM 1022 O O . LYS A 1 127 ? 16.420 14.986 -15.431 1.00 88.88 127 LYS A O 1
ATOM 1027 N N . LEU A 1 128 ? 16.419 13.794 -13.533 1.00 89.69 128 LEU A N 1
ATOM 1028 C CA . LEU A 1 128 ? 17.839 14.035 -13.238 1.00 89.69 128 LEU A CA 1
ATOM 1029 C C . LEU A 1 128 ? 18.736 13.418 -14.317 1.00 89.69 128 LEU A C 1
ATOM 1031 O O . LEU A 1 128 ? 19.625 14.091 -14.831 1.00 89.69 128 LEU A O 1
ATOM 1035 N N . PHE A 1 129 ? 18.447 12.179 -14.712 1.00 88.81 129 PHE A N 1
ATOM 1036 C CA . PHE A 1 129 ? 19.176 11.499 -15.779 1.00 88.81 129 PHE A CA 1
ATOM 1037 C C . PHE A 1 129 ? 18.952 12.139 -17.150 1.00 88.81 129 PHE A C 1
ATOM 1039 O O . PHE A 1 129 ? 19.897 12.258 -17.925 1.00 88.81 129 PHE A O 1
ATOM 1046 N N . GLU A 1 130 ? 17.738 12.606 -17.448 1.00 91.31 130 GLU A N 1
ATOM 1047 C CA . GLU A 1 130 ? 17.458 13.350 -18.684 1.00 91.31 130 GLU A CA 1
ATOM 1048 C C . GLU A 1 130 ? 18.267 14.655 -18.777 1.00 91.31 130 GLU A C 1
ATOM 1050 O O . GLU A 1 130 ? 18.805 14.967 -19.839 1.00 91.31 130 GLU A O 1
ATOM 1055 N N . ILE A 1 131 ? 18.395 15.405 -17.673 1.00 90.50 131 ILE A N 1
ATOM 1056 C CA . ILE A 1 131 ? 19.182 16.653 -17.624 1.00 90.50 131 ILE A CA 1
ATOM 1057 C C . ILE A 1 131 ? 20.668 16.385 -17.886 1.00 90.50 131 ILE A C 1
ATOM 1059 O O . ILE A 1 131 ? 21.331 17.190 -18.538 1.00 90.50 131 ILE A O 1
ATOM 1063 N N . GLU A 1 132 ? 21.191 15.261 -17.398 1.00 87.75 132 GLU A N 1
ATOM 1064 C CA . GLU A 1 132 ? 22.582 14.852 -17.614 1.00 87.75 132 GLU A CA 1
ATOM 1065 C C . GLU A 1 132 ? 22.814 14.149 -18.961 1.00 87.75 132 GLU A C 1
ATOM 1067 O O . GLU A 1 132 ? 23.931 13.715 -19.234 1.00 87.75 132 GLU A O 1
ATOM 1072 N N . HIS A 1 133 ? 21.792 14.051 -19.821 1.00 89.88 133 HIS A N 1
ATOM 1073 C CA . HIS A 1 133 ? 21.845 13.299 -21.081 1.00 89.88 133 HIS A CA 1
ATOM 1074 C C . HIS A 1 133 ? 22.220 11.821 -20.884 1.00 89.88 133 HIS A C 1
ATOM 1076 O O . HIS A 1 133 ? 22.905 11.202 -21.699 1.00 89.88 133 HIS A O 1
ATOM 1082 N N . HIS A 1 134 ? 21.748 11.250 -19.781 1.00 90.31 134 HIS A N 1
ATOM 1083 C CA . HIS A 1 134 ? 21.928 9.860 -19.382 1.00 90.31 134 HIS A CA 1
ATOM 1084 C C . HIS A 1 134 ? 20.573 9.144 -19.241 1.00 90.31 134 HIS A C 1
ATOM 1086 O O . HIS A 1 134 ? 20.433 8.175 -18.494 1.00 90.31 134 HIS A O 1
ATOM 1092 N N . GLY A 1 135 ? 19.552 9.622 -19.954 1.00 90.94 135 GLY A N 1
ATOM 1093 C CA . GLY A 1 135 ? 18.227 9.023 -19.968 1.00 90.94 135 GLY A CA 1
ATOM 1094 C C . GLY A 1 135 ? 18.145 7.779 -20.854 1.00 90.94 135 GLY A C 1
ATOM 1095 O O .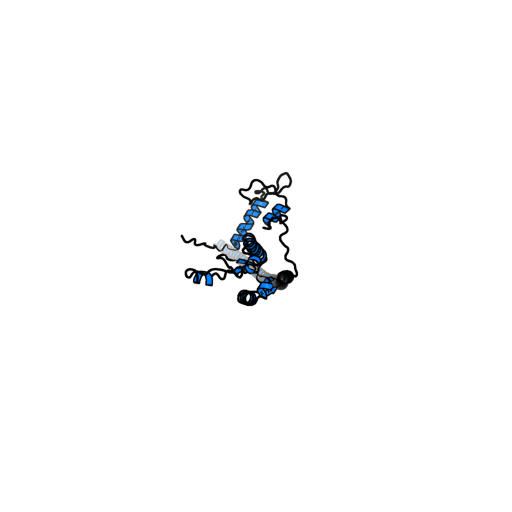 GLY A 1 135 ? 19.099 7.353 -21.516 1.00 90.94 135 GLY A O 1
ATOM 1096 N N . LYS A 1 136 ? 16.945 7.192 -20.901 1.00 91.06 136 LYS A N 1
ATOM 1097 C CA . LYS A 1 136 ? 16.643 6.014 -21.731 1.00 91.06 136 LYS A CA 1
ATOM 1098 C C . LYS A 1 136 ? 16.897 6.257 -23.221 1.00 91.06 136 LYS A C 1
ATOM 1100 O O . LYS A 1 136 ? 17.321 5.348 -23.936 1.00 91.06 136 LYS A O 1
ATOM 1105 N N . ASN A 1 137 ? 16.627 7.472 -23.696 1.00 90.69 137 ASN A N 1
ATOM 1106 C CA . ASN A 1 137 ? 16.805 7.841 -25.099 1.00 90.69 137 ASN A CA 1
ATOM 1107 C C . ASN A 1 137 ? 18.283 7.776 -25.498 1.00 90.69 137 ASN A C 1
ATOM 1109 O O . ASN A 1 137 ? 18.620 7.170 -26.515 1.00 90.69 137 ASN A O 1
ATOM 1113 N N . GLU A 1 138 ? 19.166 8.327 -24.668 1.00 90.62 138 GLU A N 1
ATOM 1114 C CA . GLU A 1 138 ? 20.610 8.299 -24.880 1.00 90.62 138 GLU A CA 1
ATOM 1115 C C . GLU A 1 138 ? 21.167 6.881 -24.751 1.00 90.62 138 GLU A C 1
ATOM 1117 O O . GLU A 1 138 ? 21.953 6.463 -25.604 1.00 90.62 138 GLU A O 1
ATOM 1122 N N . TRP A 1 139 ? 20.683 6.101 -23.776 1.00 87.62 139 TRP A N 1
ATOM 1123 C CA . TRP A 1 139 ? 20.996 4.672 -23.671 1.00 87.62 139 TRP A CA 1
ATOM 1124 C C . TRP A 1 139 ? 20.649 3.917 -24.961 1.00 87.62 139 TRP A C 1
ATOM 1126 O O . TRP A 1 139 ? 21.454 3.141 -25.480 1.00 87.62 139 TRP A O 1
ATOM 1136 N N . ASN A 1 140 ? 19.462 4.165 -25.520 1.00 86.19 140 ASN A N 1
ATOM 1137 C CA . ASN A 1 140 ? 19.021 3.512 -26.747 1.00 86.19 140 ASN A CA 1
ATOM 1138 C C . ASN A 1 140 ? 19.794 3.971 -27.991 1.00 86.19 140 ASN A C 1
ATOM 1140 O O . ASN A 1 140 ? 20.033 3.154 -28.880 1.00 86.19 140 ASN A O 1
ATOM 1144 N N . ALA A 1 141 ? 20.216 5.236 -28.045 1.00 85.31 141 ALA A N 1
ATOM 1145 C CA . ALA A 1 141 ? 20.988 5.789 -29.156 1.00 85.31 141 ALA A CA 1
ATOM 1146 C C . ALA A 1 141 ? 22.466 5.351 -29.152 1.00 85.31 141 ALA A C 1
ATOM 1148 O O . ALA A 1 141 ? 23.069 5.220 -30.216 1.00 85.31 141 ALA A O 1
ATOM 1149 N N . GLN A 1 142 ? 23.059 5.116 -27.976 1.00 71.50 142 GLN A N 1
ATOM 1150 C CA . GLN A 1 142 ? 24.504 4.891 -27.806 1.00 71.50 142 GLN A CA 1
ATOM 1151 C C . GLN A 1 142 ? 24.901 3.422 -27.586 1.00 71.50 142 GLN A C 1
ATOM 1153 O O . GLN A 1 142 ? 26.051 3.154 -27.237 1.00 71.50 142 GLN A O 1
ATOM 1158 N N . LYS A 1 143 ? 24.006 2.453 -27.846 1.00 65.38 143 LYS A N 1
ATOM 1159 C CA . LYS A 1 143 ? 24.247 1.012 -27.597 1.00 65.38 143 LYS A CA 1
ATOM 1160 C C . LYS A 1 143 ? 25.553 0.455 -28.187 1.00 65.38 143 LYS A C 1
ATOM 1162 O O . LYS A 1 143 ? 26.037 -0.565 -27.711 1.00 65.38 143 LYS A O 1
ATOM 1167 N N . THR A 1 144 ? 26.131 1.092 -29.207 1.00 63.25 144 THR A N 1
ATOM 1168 C CA . THR A 1 144 ? 27.371 0.647 -29.864 1.00 63.25 144 THR A CA 1
ATOM 1169 C C . THR A 1 144 ? 28.653 1.306 -29.339 1.00 63.25 144 THR A C 1
ATOM 1171 O O . THR A 1 144 ? 29.724 0.781 -29.613 1.00 63.25 144 THR A O 1
ATOM 1174 N N . ASN A 1 145 ? 28.573 2.415 -28.591 1.00 64.94 145 ASN A N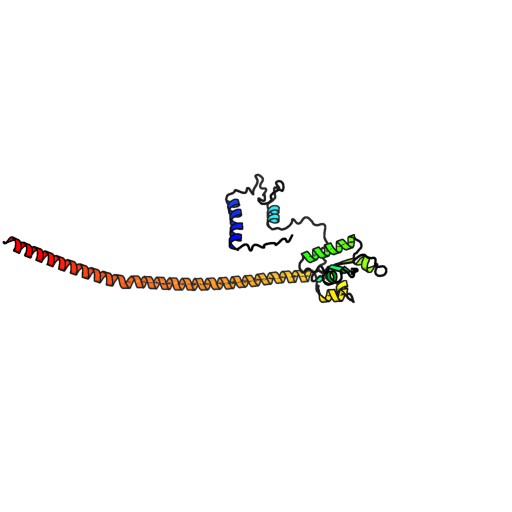 1
ATOM 1175 C CA . ASN A 1 145 ? 29.725 3.160 -28.051 1.00 64.94 145 ASN A CA 1
ATOM 1176 C C . ASN A 1 145 ? 29.449 3.587 -26.602 1.00 64.94 145 ASN A C 1
ATOM 1178 O O . ASN A 1 145 ? 29.381 4.775 -26.287 1.00 64.94 145 ASN A O 1
ATOM 1182 N N . LEU A 1 146 ? 29.248 2.602 -25.728 1.00 66.31 146 LEU A N 1
ATOM 1183 C CA . LEU A 1 146 ? 28.963 2.838 -24.317 1.00 66.31 146 LEU A CA 1
ATOM 1184 C C . LEU A 1 146 ? 30.213 3.389 -23.621 1.00 66.31 146 LEU A C 1
ATOM 1186 O O . LEU A 1 146 ? 31.219 2.696 -23.472 1.00 66.31 146 LEU A O 1
ATOM 1190 N N . GLY A 1 147 ? 30.150 4.662 -23.234 1.00 69.25 147 GLY A N 1
ATOM 1191 C CA . GLY A 1 147 ? 31.147 5.292 -22.373 1.00 69.25 147 GLY A CA 1
ATOM 1192 C C . GLY A 1 147 ? 31.082 4.765 -20.929 1.00 69.25 147 GLY A C 1
ATOM 1193 O O . GLY A 1 147 ? 30.319 3.846 -20.627 1.00 69.25 147 GLY A O 1
ATOM 1194 N N . PRO A 1 148 ? 31.847 5.361 -19.999 1.00 78.75 148 PRO A N 1
ATOM 1195 C CA . PRO A 1 148 ? 31.862 4.956 -18.589 1.00 78.75 148 PRO A CA 1
ATOM 1196 C C . PRO A 1 148 ? 30.628 5.421 -17.789 1.00 78.75 148 PRO A C 1
ATOM 1198 O O . PRO A 1 148 ? 30.573 5.205 -16.581 1.00 78.75 148 PRO A O 1
ATOM 1201 N N . ASN A 1 149 ? 29.668 6.094 -18.430 1.00 82.06 149 ASN A N 1
ATOM 1202 C CA . ASN A 1 149 ? 28.536 6.730 -17.760 1.00 82.06 149 ASN A CA 1
ATOM 1203 C C . ASN A 1 149 ? 27.402 5.732 -17.508 1.00 82.06 149 ASN A C 1
ATOM 1205 O O . ASN A 1 149 ? 27.133 4.860 -18.330 1.00 82.06 149 ASN A O 1
ATOM 1209 N N . TYR A 1 150 ? 26.713 5.886 -16.385 1.00 86.12 150 TYR A N 1
ATOM 1210 C CA . TYR A 1 150 ? 25.514 5.124 -16.052 1.00 86.12 150 TYR A CA 1
ATOM 1211 C C . TYR A 1 150 ? 24.277 5.852 -16.584 1.00 86.12 150 TYR A C 1
ATOM 1213 O O . TYR A 1 150 ? 24.277 7.075 -16.694 1.00 86.12 150 TYR A O 1
ATOM 1221 N N . TYR A 1 151 ? 23.229 5.098 -16.909 1.00 89.12 151 TYR A N 1
ATOM 1222 C CA . TYR A 1 151 ? 21.985 5.638 -17.467 1.00 89.12 151 TYR A CA 1
ATOM 1223 C C . TYR A 1 151 ? 20.811 5.243 -16.589 1.00 89.12 151 TYR A C 1
ATOM 1225 O O . TYR A 1 151 ? 20.836 4.161 -16.000 1.00 89.12 151 TYR A O 1
ATOM 1233 N N . GLY A 1 152 ? 19.782 6.084 -16.517 1.00 90.94 152 GLY A N 1
ATOM 1234 C CA . GLY A 1 152 ? 18.662 5.861 -15.614 1.00 90.94 152 GLY A CA 1
ATOM 1235 C C . GLY A 1 152 ? 17.337 6.407 -16.122 1.00 90.94 152 GLY A C 1
ATOM 1236 O O . GLY A 1 152 ? 17.281 7.435 -16.791 1.00 90.94 152 GLY A O 1
ATOM 1237 N N . TRP A 1 153 ? 16.258 5.683 -15.834 1.00 92.62 153 TRP A N 1
ATOM 1238 C CA . TRP A 1 153 ? 14.889 6.075 -16.179 1.00 92.62 153 TRP A CA 1
ATOM 1239 C C . TRP A 1 153 ? 13.863 5.365 -15.297 1.00 92.62 153 TRP A C 1
ATOM 1241 O O . TRP A 1 153 ? 14.180 4.425 -14.564 1.00 92.62 153 TRP A O 1
ATOM 1251 N N . ARG A 1 154 ? 12.609 5.811 -15.356 1.00 91.81 154 ARG A N 1
ATOM 1252 C CA . ARG A 1 154 ? 11.502 5.160 -14.651 1.00 91.81 154 ARG A CA 1
ATOM 1253 C C . ARG A 1 154 ? 10.941 4.026 -15.506 1.00 91.81 154 ARG A C 1
ATOM 1255 O O . ARG A 1 154 ? 10.648 4.229 -16.680 1.00 91.81 154 ARG A O 1
ATOM 1262 N N . ALA A 1 155 ? 10.728 2.862 -14.900 1.00 92.62 155 ALA A N 1
ATOM 1263 C CA . ALA A 1 155 ? 10.216 1.687 -15.595 1.00 92.62 155 ALA A CA 1
ATOM 1264 C C . ALA A 1 155 ? 8.799 1.918 -16.161 1.00 92.62 155 ALA A C 1
ATOM 1266 O O . ALA A 1 155 ? 7.907 2.436 -15.473 1.00 92.62 155 ALA A O 1
ATOM 1267 N N . ARG A 1 156 ? 8.592 1.516 -17.417 1.00 92.56 156 ARG A N 1
ATOM 1268 C CA . ARG A 1 156 ? 7.330 1.630 -18.174 1.00 92.56 156 ARG A CA 1
ATOM 1269 C C . ARG A 1 156 ? 6.947 0.288 -18.810 1.00 92.56 156 ARG A C 1
ATOM 1271 O O . ARG A 1 156 ? 7.664 -0.701 -18.674 1.00 92.56 156 ARG A O 1
ATOM 1278 N N . ALA A 1 157 ? 5.807 0.265 -19.503 1.00 94.50 157 ALA A N 1
ATOM 1279 C CA . ALA A 1 157 ? 5.324 -0.899 -20.247 1.00 94.50 157 ALA A CA 1
ATOM 1280 C C . ALA A 1 157 ? 6.376 -1.504 -21.188 1.00 94.50 157 ALA A C 1
ATOM 1282 O O . ALA A 1 157 ? 6.573 -2.711 -21.188 1.00 94.50 157 ALA A O 1
ATOM 1283 N N . ASP A 1 158 ? 7.127 -0.673 -21.907 1.00 94.25 158 ASP A N 1
ATOM 1284 C CA . ASP A 1 158 ? 8.160 -1.149 -22.827 1.00 94.25 158 ASP A CA 1
ATOM 1285 C C . ASP A 1 158 ? 9.359 -1.802 -22.115 1.00 94.25 158 ASP A C 1
ATOM 1287 O O . ASP A 1 158 ? 9.964 -2.715 -22.667 1.00 94.25 158 ASP A O 1
ATOM 1291 N N . ASP A 1 159 ? 9.688 -1.396 -20.882 1.00 93.81 159 ASP A N 1
ATOM 1292 C CA . ASP A 1 159 ? 10.674 -2.104 -20.049 1.00 93.81 159 ASP A CA 1
ATOM 1293 C C . ASP A 1 159 ? 10.131 -3.436 -19.526 1.00 93.81 159 ASP A C 1
ATOM 1295 O O . ASP A 1 159 ? 10.870 -4.414 -19.451 1.00 93.81 159 ASP A O 1
ATOM 1299 N N . TYR A 1 160 ? 8.846 -3.477 -19.161 1.00 95.06 160 TYR A N 1
ATOM 1300 C CA . TYR A 1 160 ? 8.180 -4.695 -18.699 1.00 95.06 160 TYR A CA 1
ATOM 1301 C C . TYR A 1 160 ? 8.073 -5.741 -19.807 1.00 95.06 160 TYR A C 1
ATOM 1303 O O . TYR A 1 160 ? 8.252 -6.926 -19.538 1.00 95.06 160 TYR A O 1
ATOM 1311 N N . ASP A 1 161 ? 7.823 -5.306 -21.040 1.00 95.69 161 ASP A N 1
ATOM 1312 C CA . ASP A 1 161 ? 7.705 -6.168 -22.218 1.00 95.69 161 ASP A CA 1
ATOM 1313 C C . ASP A 1 161 ? 9.063 -6.473 -22.870 1.00 95.69 161 ASP A C 1
ATOM 1315 O O . ASP A 1 161 ? 9.150 -7.330 -23.749 1.00 95.69 161 ASP A O 1
ATOM 1319 N N . ALA A 1 162 ? 10.144 -5.815 -22.433 1.00 92.81 162 ALA A N 1
ATOM 1320 C CA . ALA A 1 162 ? 11.476 -6.046 -22.973 1.00 92.81 162 ALA A CA 1
ATOM 1321 C C . ALA A 1 162 ? 11.936 -7.500 -22.770 1.00 92.81 162 ALA A C 1
ATOM 1323 O O . ALA A 1 162 ? 11.706 -8.134 -21.731 1.00 92.81 162 ALA A O 1
ATOM 1324 N N . GLU A 1 163 ? 12.650 -8.029 -23.759 1.00 92.56 163 GLU A N 1
ATOM 1325 C CA . GLU A 1 163 ? 13.339 -9.309 -23.638 1.00 92.56 163 GLU A CA 1
ATOM 1326 C C . GLU A 1 163 ? 14.693 -9.136 -22.935 1.00 92.56 163 GLU A C 1
ATOM 1328 O O . GLU A 1 163 ? 15.392 -8.131 -23.102 1.00 92.56 163 GLU A O 1
ATOM 1333 N N . GLY A 1 164 ? 15.079 -10.145 -22.153 1.00 88.75 164 GLY A N 1
ATOM 1334 C CA . GLY A 1 164 ? 16.349 -10.179 -21.438 1.00 88.75 164 GLY A CA 1
ATOM 1335 C C . GLY A 1 164 ? 16.289 -9.618 -20.011 1.00 88.75 164 GLY A C 1
ATOM 1336 O O . GLY A 1 164 ? 15.207 -9.421 -19.453 1.00 88.75 164 GLY A O 1
ATOM 1337 N N . PRO A 1 165 ? 17.460 -9.341 -19.401 1.00 87.12 165 PRO A N 1
ATOM 1338 C CA . PRO A 1 165 ? 17.571 -9.171 -17.951 1.00 87.12 165 PRO A CA 1
ATOM 1339 C C . PRO A 1 165 ? 16.727 -8.040 -17.356 1.00 87.12 165 PRO A C 1
ATOM 1341 O O . PRO A 1 165 ? 16.255 -8.167 -16.230 1.00 87.12 165 PRO A O 1
ATOM 1344 N N . ILE A 1 166 ? 16.532 -6.940 -18.096 1.00 88.12 166 ILE A N 1
ATOM 1345 C CA . ILE A 1 166 ? 15.734 -5.796 -17.628 1.00 88.12 166 ILE A CA 1
ATOM 1346 C C . ILE A 1 166 ? 14.265 -6.206 -17.492 1.00 88.12 166 ILE A C 1
ATOM 1348 O O . ILE A 1 166 ? 13.697 -6.070 -16.409 1.00 88.12 166 ILE A O 1
ATOM 1352 N N . GLY A 1 167 ? 13.670 -6.752 -18.555 1.00 91.69 167 GLY A N 1
ATOM 1353 C CA . GLY A 1 167 ? 12.270 -7.167 -18.526 1.00 91.69 167 GLY A CA 1
ATOM 1354 C C . GLY A 1 167 ? 12.027 -8.354 -17.602 1.00 91.69 167 GLY A C 1
ATOM 1355 O O . GLY A 1 167 ? 11.053 -8.345 -16.854 1.00 91.69 167 GLY A O 1
ATOM 1356 N N . ASP A 1 168 ? 12.937 -9.334 -17.556 1.00 91.31 168 ASP A N 1
ATOM 1357 C CA . ASP A 1 168 ? 12.843 -10.462 -16.617 1.00 91.31 168 ASP A CA 1
ATOM 1358 C C . ASP A 1 168 ? 12.807 -9.980 -15.163 1.00 91.31 168 ASP A C 1
ATOM 1360 O O . ASP A 1 168 ? 11.971 -10.419 -14.369 1.00 91.31 168 ASP A O 1
ATOM 1364 N N . PHE A 1 169 ? 13.676 -9.027 -14.821 1.00 88.19 169 PHE A N 1
ATOM 1365 C CA . PHE A 1 169 ? 13.708 -8.444 -13.489 1.00 88.19 169 PHE A CA 1
ATOM 1366 C C . PHE A 1 169 ? 12.428 -7.663 -13.176 1.00 88.19 169 PHE A C 1
ATOM 1368 O O . PHE A 1 169 ? 11.800 -7.905 -12.142 1.00 88.19 169 PHE A O 1
ATOM 1375 N N . VAL A 1 170 ? 12.015 -6.769 -14.077 1.00 91.38 170 VAL A N 1
ATOM 1376 C CA . VAL A 1 170 ? 10.812 -5.941 -13.926 1.00 91.38 170 VAL A CA 1
ATOM 1377 C C . VAL A 1 170 ? 9.563 -6.812 -13.745 1.00 91.38 170 VAL A C 1
ATOM 1379 O O . VAL A 1 170 ? 8.791 -6.573 -12.817 1.00 91.38 170 VAL A O 1
ATOM 1382 N N . ARG A 1 171 ? 9.405 -7.881 -14.536 1.00 94.50 171 ARG A N 1
ATOM 1383 C CA . ARG A 1 171 ? 8.310 -8.857 -14.386 1.00 94.50 171 ARG A CA 1
ATOM 1384 C C . ARG A 1 171 ? 8.385 -9.645 -13.080 1.00 94.50 171 ARG A C 1
ATOM 1386 O O . ARG A 1 171 ? 7.353 -9.987 -12.513 1.00 94.50 171 ARG A O 1
ATOM 1393 N N . SER A 1 172 ? 9.590 -9.936 -12.587 1.00 93.56 172 SER A N 1
ATOM 1394 C CA . SER A 1 172 ? 9.771 -10.681 -11.332 1.00 93.56 172 SER A CA 1
ATOM 1395 C C . SER A 1 172 ? 9.447 -9.868 -10.072 1.00 93.56 172 SER A C 1
ATOM 1397 O O . SER A 1 172 ? 9.194 -10.454 -9.018 1.00 93.56 172 SER A O 1
ATOM 1399 N N . LYS A 1 173 ? 9.489 -8.530 -10.150 1.00 89.44 173 LYS A N 1
ATOM 1400 C CA . LYS A 1 173 ? 9.323 -7.625 -8.996 1.00 89.44 173 LYS A CA 1
ATOM 1401 C C . LYS A 1 173 ? 8.110 -6.704 -9.080 1.00 89.44 173 LYS A C 1
ATOM 1403 O O . LYS A 1 173 ? 7.722 -6.148 -8.055 1.00 89.44 173 LYS A O 1
ATOM 1408 N N . GLY A 1 174 ? 7.525 -6.540 -10.260 1.00 91.69 174 GLY A N 1
ATOM 1409 C CA . GLY A 1 174 ? 6.419 -5.629 -10.495 1.00 91.69 174 GLY A CA 1
ATOM 1410 C C . GLY A 1 174 ? 5.397 -6.180 -11.479 1.00 91.69 174 GLY A C 1
ATOM 1411 O O . GLY A 1 174 ? 5.515 -7.279 -12.016 1.00 91.69 174 GLY A O 1
ATOM 1412 N N . GLN A 1 175 ? 4.360 -5.388 -11.697 1.00 94.38 175 GLN A N 1
ATOM 1413 C CA . GLN A 1 175 ? 3.211 -5.712 -12.533 1.00 94.38 175 GLN A CA 1
ATOM 1414 C C . GLN A 1 175 ? 2.743 -4.455 -13.264 1.00 94.38 175 GLN A C 1
ATOM 1416 O O . GLN A 1 175 ? 2.829 -3.357 -12.714 1.00 94.38 175 GLN A O 1
ATOM 1421 N N . LEU A 1 176 ? 2.256 -4.608 -14.498 1.00 94.81 176 LEU A N 1
ATOM 1422 C CA . LEU A 1 176 ? 1.706 -3.483 -15.251 1.00 94.81 176 LEU A CA 1
ATOM 1423 C C . LEU A 1 176 ? 0.330 -3.098 -14.731 1.00 94.81 176 LEU A C 1
ATOM 1425 O O . LEU A 1 176 ? -0.560 -3.933 -14.573 1.00 94.81 176 LEU A O 1
ATOM 1429 N N . ARG A 1 177 ? 0.180 -1.812 -14.435 1.00 93.19 177 ARG A N 1
ATOM 1430 C CA . ARG A 1 177 ? -0.999 -1.229 -13.806 1.00 93.19 177 ARG A CA 1
ATOM 1431 C C . ARG A 1 177 ? -1.226 0.169 -14.362 1.00 93.19 177 ARG A C 1
ATOM 1433 O O . ARG A 1 177 ? -0.271 0.899 -14.621 1.00 93.19 177 ARG A O 1
ATOM 1440 N N . THR A 1 178 ? -2.487 0.560 -14.499 1.00 91.31 178 THR A N 1
ATOM 1441 C CA . THR A 1 178 ? -2.836 1.961 -14.755 1.00 91.31 178 THR A CA 1
ATOM 1442 C C . THR A 1 178 ? -2.877 2.742 -13.442 1.00 91.31 178 THR A C 1
ATOM 1444 O O . THR A 1 178 ? -3.125 2.175 -12.370 1.00 91.31 178 THR A O 1
ATOM 1447 N N . VAL A 1 179 ? -2.681 4.061 -13.516 1.00 87.44 179 VAL A N 1
ATOM 1448 C CA . VAL A 1 179 ? -2.888 4.970 -12.371 1.00 87.44 179 VAL A CA 1
ATOM 1449 C C . VAL A 1 179 ? -4.311 4.836 -11.826 1.00 87.44 179 VAL A C 1
ATOM 1451 O O . VAL A 1 179 ? -4.501 4.728 -10.615 1.00 87.44 179 VAL A O 1
ATOM 1454 N N . SER A 1 180 ? -5.288 4.739 -12.729 1.00 87.31 180 SER A N 1
ATOM 1455 C CA . SER A 1 180 ? -6.708 4.565 -12.419 1.00 87.31 180 SER A CA 1
ATOM 1456 C C . SER A 1 180 ? -6.975 3.341 -11.541 1.00 87.31 180 SER A C 1
ATOM 1458 O O . SER A 1 180 ? -7.723 3.421 -10.565 1.00 87.31 180 SER A O 1
ATOM 1460 N N . ASP A 1 181 ? -6.360 2.202 -11.867 1.00 89.62 181 ASP A N 1
ATOM 1461 C CA . ASP A 1 181 ? -6.547 0.958 -11.118 1.00 89.62 181 ASP A CA 1
ATOM 1462 C C . ASP A 1 181 ? -5.878 1.014 -9.745 1.00 89.62 181 ASP A C 1
ATOM 1464 O O . ASP A 1 181 ? -6.462 0.566 -8.760 1.00 89.62 181 ASP A O 1
ATOM 1468 N N . ILE A 1 182 ? -4.668 1.579 -9.661 1.00 88.38 182 ILE A N 1
ATOM 1469 C CA . ILE A 1 182 ? -3.949 1.774 -8.390 1.00 88.38 182 ILE A CA 1
ATOM 1470 C C . ILE A 1 182 ? -4.769 2.666 -7.449 1.00 88.38 182 ILE A C 1
ATOM 1472 O O . ILE A 1 182 ? -4.993 2.302 -6.292 1.00 88.38 182 ILE A O 1
ATOM 1476 N N . ASP A 1 183 ? -5.268 3.800 -7.944 1.00 86.75 183 ASP A N 1
ATOM 1477 C CA . ASP A 1 183 ? -6.065 4.731 -7.144 1.00 86.75 183 ASP A CA 1
ATOM 1478 C C . ASP A 1 183 ? -7.401 4.133 -6.708 1.00 86.75 183 ASP A C 1
ATOM 1480 O O . ASP A 1 183 ? -7.797 4.276 -5.545 1.00 86.75 183 ASP A O 1
ATOM 1484 N N . ARG A 1 184 ? -8.090 3.432 -7.616 1.00 87.38 184 ARG A N 1
ATOM 1485 C CA . ARG A 1 184 ? -9.367 2.775 -7.319 1.00 87.38 184 ARG A CA 1
ATOM 1486 C C . ARG A 1 184 ? -9.204 1.692 -6.256 1.00 87.38 184 ARG A C 1
ATOM 1488 O O . ARG A 1 184 ? -9.994 1.655 -5.315 1.00 87.38 184 ARG A O 1
ATOM 1495 N N . GLU A 1 185 ? -8.183 0.844 -6.362 1.00 89.31 185 GLU A N 1
ATOM 1496 C CA . GLU A 1 185 ? -7.906 -0.194 -5.362 1.00 89.31 185 GLU A CA 1
ATOM 1497 C C . GLU A 1 185 ? -7.527 0.405 -4.004 1.00 89.31 185 GLU A C 1
ATOM 1499 O O . GLU A 1 185 ? -8.047 -0.026 -2.973 1.00 89.31 185 GLU A O 1
ATOM 1504 N N . ALA A 1 186 ? -6.693 1.449 -3.984 1.00 86.44 186 ALA A N 1
ATOM 1505 C CA . ALA A 1 186 ? -6.350 2.151 -2.751 1.00 86.44 186 ALA A CA 1
ATOM 1506 C C . ALA A 1 186 ? -7.580 2.815 -2.103 1.00 86.44 186 ALA A C 1
ATOM 1508 O O . ALA A 1 186 ? -7.723 2.802 -0.879 1.00 86.44 186 ALA A O 1
ATOM 1509 N N . ALA A 1 187 ? -8.484 3.388 -2.903 1.00 86.94 187 ALA A N 1
ATOM 1510 C CA . ALA A 1 187 ? -9.738 3.955 -2.415 1.00 86.94 187 ALA A CA 1
ATOM 1511 C C . ALA A 1 187 ? -10.683 2.881 -1.867 1.00 86.94 187 ALA A C 1
ATOM 1513 O O . ALA A 1 187 ? -11.222 3.057 -0.775 1.00 86.94 187 ALA A O 1
ATOM 1514 N N . GLN A 1 188 ? -10.834 1.760 -2.573 1.00 86.56 188 GLN A N 1
ATOM 1515 C CA . GLN A 1 188 ? -11.680 0.654 -2.133 1.00 86.56 188 GLN A CA 1
ATOM 1516 C C . GLN A 1 188 ? -11.161 0.022 -0.840 1.00 86.56 188 GLN A C 1
ATOM 1518 O O . GLN A 1 188 ? -11.944 -0.254 0.062 1.00 86.56 188 GLN A O 1
ATOM 1523 N N . SER A 1 189 ? -9.844 -0.143 -0.714 1.00 89.69 189 SER A N 1
ATOM 1524 C CA . SER A 1 189 ? -9.217 -0.623 0.519 1.00 89.69 189 SER A CA 1
ATOM 1525 C C . SER A 1 189 ? -9.559 0.279 1.712 1.00 89.69 189 SER A C 1
ATOM 1527 O O . SER A 1 189 ? -9.997 -0.210 2.751 1.00 89.69 189 SER A O 1
ATOM 1529 N N . ARG A 1 190 ? -9.487 1.610 1.544 1.00 87.00 190 ARG A N 1
ATOM 1530 C CA . ARG A 1 190 ? -9.916 2.561 2.586 1.00 87.00 190 ARG A CA 1
ATOM 1531 C C . ARG A 1 190 ? -11.400 2.431 2.925 1.00 87.00 190 ARG A C 1
ATOM 1533 O O . ARG A 1 190 ? -11.749 2.479 4.099 1.00 87.00 190 ARG A O 1
ATOM 1540 N N . ILE A 1 191 ? -12.263 2.277 1.919 1.00 90.00 191 ILE A N 1
ATOM 1541 C CA . ILE A 1 191 ? -13.707 2.087 2.123 1.00 90.00 191 ILE A CA 1
ATOM 1542 C C . ILE A 1 191 ? -13.971 0.819 2.940 1.00 90.00 191 ILE A C 1
ATOM 1544 O O . ILE A 1 191 ? -14.766 0.865 3.874 1.00 90.00 191 ILE A O 1
ATOM 1548 N N . ASN A 1 192 ? -13.277 -0.278 2.634 1.00 92.94 192 ASN A N 1
ATOM 1549 C CA . ASN A 1 192 ? -13.424 -1.538 3.359 1.00 92.94 192 ASN A CA 1
ATOM 1550 C C . ASN A 1 192 ? -13.017 -1.385 4.831 1.00 92.94 192 ASN A C 1
ATOM 1552 O O . ASN A 1 192 ? -13.795 -1.742 5.704 1.00 92.94 192 ASN A O 1
ATOM 1556 N N . VAL A 1 193 ? -11.869 -0.755 5.111 1.00 94.19 193 VAL A N 1
ATOM 1557 C CA . VAL A 1 193 ? -11.427 -0.491 6.494 1.00 94.19 193 VAL A CA 1
ATOM 1558 C C . VAL A 1 193 ? -12.453 0.348 7.262 1.00 94.19 193 VAL A C 1
ATOM 1560 O O . VAL A 1 193 ? -12.746 0.064 8.419 1.00 94.19 193 VAL A O 1
ATOM 1563 N N . VAL A 1 194 ? -13.032 1.372 6.628 1.00 96.75 194 VAL A N 1
ATOM 1564 C CA . VAL A 1 194 ? -14.083 2.190 7.256 1.00 96.75 194 VAL A CA 1
ATOM 1565 C C . VAL A 1 194 ? -15.342 1.365 7.535 1.00 96.75 194 VAL A C 1
ATOM 1567 O O . VAL A 1 194 ? -15.947 1.531 8.592 1.00 96.75 194 VAL A O 1
ATOM 1570 N N . ALA A 1 195 ? -15.734 0.478 6.619 1.00 95.31 195 ALA A N 1
ATOM 1571 C CA . ALA A 1 195 ? -16.884 -0.402 6.809 1.00 95.31 195 ALA A CA 1
ATOM 1572 C C . ALA A 1 195 ? -16.659 -1.408 7.951 1.00 95.31 195 ALA A C 1
ATOM 1574 O O . ALA A 1 195 ? -17.549 -1.596 8.778 1.00 95.31 195 ALA A O 1
ATOM 1575 N N . ASP A 1 196 ? -15.466 -1.999 8.040 1.00 96.69 196 ASP A N 1
ATOM 1576 C CA . ASP A 1 196 ? -15.103 -2.933 9.110 1.00 96.69 196 ASP A CA 1
ATOM 1577 C C . ASP A 1 196 ? -15.139 -2.249 10.484 1.00 96.69 196 ASP A C 1
ATOM 1579 O O . ASP A 1 196 ? -15.755 -2.761 11.419 1.00 96.69 196 ASP A O 1
ATOM 1583 N N . LEU A 1 197 ? -14.576 -1.040 10.585 1.00 97.81 197 LEU A N 1
ATOM 1584 C CA . LEU A 1 197 ? -14.623 -0.241 11.813 1.00 97.81 197 LEU A CA 1
ATOM 1585 C C . LEU A 1 197 ? -16.055 0.162 12.197 1.00 97.81 197 LEU A C 1
ATOM 1587 O O . LEU A 1 197 ? -16.401 0.159 13.377 1.00 97.81 197 LEU A O 1
ATOM 1591 N N . ALA A 1 198 ? -16.907 0.499 11.224 1.00 97.38 198 ALA A N 1
ATOM 1592 C CA . ALA A 1 198 ? -18.313 0.804 11.491 1.00 97.38 198 ALA A CA 1
ATOM 1593 C C . ALA A 1 198 ? -19.054 -0.413 12.070 1.00 97.38 198 ALA A C 1
ATOM 1595 O O . ALA A 1 198 ? -19.769 -0.278 13.063 1.00 97.38 198 ALA A O 1
ATOM 1596 N N . ASN A 1 199 ? -18.813 -1.607 11.518 1.00 97.19 199 ASN A N 1
ATOM 1597 C CA . ASN A 1 199 ? -19.375 -2.849 12.048 1.00 97.19 199 ASN A CA 1
ATOM 1598 C C . ASN A 1 199 ? -18.902 -3.124 13.488 1.00 97.19 199 ASN A C 1
ATOM 1600 O O . ASN A 1 199 ? -19.704 -3.524 14.333 1.00 97.19 199 ASN A O 1
ATOM 1604 N N . GLU A 1 200 ? -17.623 -2.889 13.803 1.00 97.94 200 GLU A N 1
ATOM 1605 C CA . GLU A 1 200 ? -17.112 -3.021 15.178 1.00 97.94 200 GLU A CA 1
ATOM 1606 C C . GLU A 1 200 ? -17.779 -2.043 16.155 1.00 97.94 200 GLU A C 1
ATOM 1608 O O . GLU A 1 200 ? -18.118 -2.427 17.283 1.00 97.94 200 GLU A O 1
ATOM 1613 N N . ILE A 1 201 ? -18.005 -0.794 15.733 1.00 97.50 201 ILE A N 1
ATOM 1614 C CA . ILE A 1 201 ? -18.725 0.210 16.528 1.00 97.50 201 ILE A CA 1
ATOM 1615 C C . ILE A 1 201 ? -20.148 -0.272 16.825 1.00 97.50 201 ILE A C 1
ATOM 1617 O O . ILE A 1 201 ? -20.582 -0.221 17.979 1.00 97.50 201 ILE A O 1
ATOM 1621 N N . ASP A 1 202 ? -20.859 -0.787 15.824 1.00 97.88 202 ASP A N 1
ATOM 1622 C CA . ASP A 1 202 ? -22.234 -1.268 15.981 1.00 97.88 202 ASP A CA 1
ATOM 1623 C C . ASP A 1 202 ? -22.321 -2.458 16.946 1.00 97.88 202 ASP A C 1
ATOM 1625 O O . ASP A 1 202 ? -23.121 -2.441 17.888 1.00 97.88 202 ASP A O 1
ATOM 1629 N N . ILE A 1 203 ? -21.433 -3.446 16.798 1.00 97.50 203 ILE A N 1
ATOM 1630 C CA . ILE A 1 203 ? -21.344 -4.596 17.712 1.00 97.50 203 ILE A CA 1
ATOM 1631 C C . ILE A 1 203 ? -21.058 -4.129 19.148 1.00 97.50 203 ILE A C 1
ATOM 1633 O O . ILE A 1 203 ? -21.663 -4.617 20.111 1.00 97.50 203 ILE A O 1
ATOM 1637 N N . THR A 1 204 ? -20.149 -3.168 19.313 1.00 96.88 204 THR A N 1
ATOM 1638 C CA . THR A 1 204 ? -19.790 -2.620 20.627 1.00 96.88 204 THR A CA 1
ATOM 1639 C C . THR A 1 204 ? -20.970 -1.887 21.266 1.00 96.88 204 THR A C 1
ATOM 1641 O O . THR A 1 204 ? -21.261 -2.098 22.448 1.00 96.88 204 THR A O 1
ATOM 1644 N N . ASN A 1 205 ? -21.708 -1.097 20.485 1.00 96.69 205 ASN A N 1
ATOM 1645 C CA . ASN A 1 205 ? -22.911 -0.398 20.936 1.00 96.69 205 ASN A CA 1
ATOM 1646 C C . ASN A 1 205 ? -24.015 -1.374 21.368 1.00 96.69 205 ASN A C 1
ATOM 1648 O O . ASN A 1 205 ? -24.641 -1.184 22.414 1.00 96.69 205 ASN A O 1
ATOM 1652 N N . GLU A 1 206 ? -24.234 -2.458 20.621 1.00 97.38 206 GLU A N 1
ATOM 1653 C CA . GLU A 1 206 ? -25.176 -3.506 21.021 1.00 97.38 206 GLU A CA 1
ATOM 1654 C C . GLU A 1 206 ? -24.786 -4.172 22.345 1.00 97.38 206 GLU A C 1
ATOM 1656 O O . GLU A 1 206 ? -25.640 -4.412 23.207 1.00 97.38 206 GLU A O 1
ATOM 1661 N N . ASN A 1 207 ? -23.500 -4.475 22.526 1.00 97.38 207 ASN A N 1
ATOM 1662 C CA . ASN A 1 207 ? -22.997 -5.080 23.757 1.00 97.38 207 ASN A CA 1
ATOM 1663 C C . ASN A 1 207 ? -23.166 -4.144 24.958 1.00 97.38 207 ASN A C 1
ATOM 1665 O O . ASN A 1 207 ? -23.600 -4.587 26.028 1.00 97.38 207 ASN A O 1
ATOM 1669 N N . LEU A 1 208 ? -22.895 -2.851 24.772 1.00 97.25 208 LEU A N 1
ATOM 1670 C CA . LEU A 1 208 ? -23.094 -1.827 25.792 1.00 97.25 208 LEU A CA 1
ATOM 1671 C C . LEU A 1 208 ? -24.574 -1.717 26.195 1.00 97.25 208 LEU A C 1
ATOM 1673 O O . LEU A 1 208 ? -24.891 -1.757 27.387 1.00 97.25 208 LEU A O 1
ATOM 1677 N N . ASN A 1 209 ? -25.487 -1.704 25.220 1.00 96.19 209 ASN A N 1
ATOM 1678 C CA . ASN A 1 209 ? -26.932 -1.705 25.464 1.00 96.19 209 ASN A CA 1
ATOM 1679 C C . ASN A 1 209 ? -27.388 -2.947 26.251 1.00 96.19 209 ASN A C 1
ATOM 1681 O O . ASN A 1 209 ? -28.148 -2.839 27.219 1.00 96.19 209 ASN A O 1
ATOM 1685 N N . LYS A 1 210 ? -26.892 -4.141 25.889 1.00 96.62 210 LYS A N 1
ATOM 1686 C CA . LYS A 1 210 ? -27.182 -5.393 26.616 1.00 96.62 210 LYS A CA 1
ATOM 1687 C C . LYS A 1 210 ? -26.689 -5.336 28.064 1.00 96.62 210 LYS A C 1
ATOM 1689 O O . LYS A 1 210 ? -27.387 -5.804 28.969 1.00 96.62 210 LYS A O 1
ATOM 1694 N N . LEU A 1 211 ? -25.500 -4.781 28.302 1.00 95.94 211 LEU A N 1
ATOM 1695 C CA . LEU A 1 211 ? -24.945 -4.646 29.648 1.00 95.94 211 LEU A CA 1
ATOM 1696 C C . LEU A 1 211 ? -25.754 -3.655 30.491 1.00 95.94 211 LEU A C 1
ATOM 1698 O O . LEU A 1 211 ? -26.075 -3.956 31.642 1.00 95.94 211 LEU A O 1
ATOM 1702 N N . GLN A 1 212 ? -26.150 -2.523 29.906 1.00 95.12 212 GLN A N 1
ATOM 1703 C CA . GLN A 1 212 ? -27.003 -1.534 30.559 1.00 95.12 212 GLN A CA 1
ATOM 1704 C C . GLN A 1 212 ? -28.360 -2.132 30.953 1.00 95.12 212 GLN A C 1
ATOM 1706 O O . GLN A 1 212 ? -28.818 -1.937 32.080 1.00 95.12 212 GLN A O 1
ATOM 1711 N N . TYR A 1 213 ? -28.980 -2.915 30.064 1.00 94.69 213 TYR A N 1
ATOM 1712 C CA . TYR A 1 213 ? -30.221 -3.628 30.369 1.00 94.69 213 TYR A CA 1
ATOM 1713 C C . TYR A 1 213 ? -30.059 -4.555 31.585 1.00 94.69 213 TYR A C 1
ATOM 1715 O O . TYR A 1 213 ? -30.826 -4.454 32.545 1.00 94.69 213 TYR A O 1
ATOM 1723 N N . LYS A 1 214 ? -29.021 -5.405 31.592 1.00 95.94 214 LYS A N 1
ATOM 1724 C CA . LYS A 1 214 ? -28.742 -6.332 32.706 1.00 95.94 214 LYS A CA 1
ATOM 1725 C C . LYS A 1 214 ? -28.449 -5.606 34.016 1.00 95.94 214 LYS A C 1
ATOM 1727 O O . LYS A 1 214 ? -28.872 -6.057 35.080 1.00 95.94 214 LYS A O 1
ATOM 1732 N N . TYR A 1 215 ? -27.713 -4.498 33.954 1.00 89.94 215 TYR A N 1
ATOM 1733 C CA . TYR A 1 215 ? -27.446 -3.665 35.122 1.00 89.94 215 TYR A CA 1
ATOM 1734 C C . TYR A 1 215 ? -28.754 -3.123 35.707 1.00 89.94 215 TYR A C 1
ATOM 1736 O O . TYR A 1 215 ? -29.017 -3.308 36.892 1.00 89.94 215 TYR A O 1
ATOM 1744 N N . ASN A 1 216 ? -29.616 -2.545 34.869 1.00 94.94 216 ASN A N 1
ATOM 1745 C CA . ASN A 1 216 ? -30.906 -2.004 35.294 1.00 94.94 216 ASN A CA 1
ATOM 1746 C C . ASN A 1 216 ? -31.820 -3.077 35.908 1.00 94.94 216 ASN A C 1
ATOM 1748 O O . ASN A 1 216 ? -32.503 -2.815 36.900 1.00 94.94 216 ASN A O 1
ATOM 1752 N N . GLU A 1 217 ? -31.819 -4.288 35.349 1.00 95.19 217 GLU A N 1
ATOM 1753 C CA . GLU A 1 217 ? -32.557 -5.432 35.890 1.00 95.19 217 GLU A CA 1
ATOM 1754 C C . GLU A 1 217 ? -32.066 -5.810 37.298 1.00 95.19 217 GLU A C 1
ATOM 1756 O O . GLU A 1 217 ? -32.871 -5.909 38.231 1.00 95.19 217 GLU A O 1
ATOM 1761 N N . LYS A 1 218 ? -30.743 -5.937 37.483 1.00 92.25 218 LYS A N 1
ATOM 1762 C CA . LYS A 1 218 ? -30.142 -6.223 38.795 1.00 92.25 218 LYS A CA 1
ATOM 1763 C C . LYS A 1 218 ? -30.413 -5.118 39.807 1.00 92.25 218 LYS A C 1
ATOM 1765 O O . LYS A 1 218 ? -30.771 -5.424 40.942 1.00 92.25 218 LYS A O 1
ATOM 1770 N N . THR A 1 219 ? -30.294 -3.857 39.400 1.00 93.56 219 THR A N 1
ATOM 1771 C CA . THR A 1 219 ? -30.576 -2.702 40.259 1.00 93.56 219 THR A CA 1
ATOM 1772 C C . THR A 1 219 ? -32.022 -2.735 40.755 1.00 93.56 219 THR A C 1
ATOM 1774 O O . THR A 1 219 ? -32.244 -2.629 41.958 1.00 93.56 219 THR A O 1
ATOM 1777 N N . ARG A 1 220 ? -33.009 -2.995 39.880 1.00 92.12 220 ARG A N 1
ATOM 1778 C CA . ARG A 1 220 ? -34.418 -3.145 40.299 1.00 92.12 220 ARG A CA 1
ATOM 1779 C C . ARG A 1 220 ? -34.636 -4.327 41.243 1.00 92.12 220 ARG A C 1
ATOM 1781 O O . ARG A 1 220 ? -35.390 -4.199 42.205 1.00 92.12 220 ARG A O 1
ATOM 1788 N N . SER A 1 221 ? -34.009 -5.473 40.968 1.00 91.44 221 SER A N 1
ATOM 1789 C CA . SER A 1 221 ? -34.110 -6.650 41.842 1.00 91.44 221 SER A CA 1
ATOM 1790 C C . SER A 1 221 ? -33.548 -6.361 43.233 1.00 91.44 221 SER A C 1
ATOM 1792 O O . SER A 1 221 ? -34.161 -6.733 44.231 1.00 91.44 221 SER A O 1
ATOM 1794 N N . LEU A 1 222 ? -32.405 -5.674 43.303 1.00 91.06 222 LEU A N 1
ATOM 1795 C CA . LEU A 1 222 ? -31.768 -5.304 44.561 1.00 91.06 222 LEU A CA 1
ATOM 1796 C C . LEU A 1 222 ? -32.625 -4.315 45.358 1.00 91.06 222 LEU A C 1
ATOM 1798 O O . LEU A 1 222 ? -32.831 -4.535 46.548 1.00 91.06 222 LEU A O 1
ATOM 1802 N N . SER A 1 223 ? -33.166 -3.275 44.713 1.00 91.31 223 SER A N 1
ATOM 1803 C CA . SER A 1 223 ? -34.088 -2.334 45.363 1.00 91.31 223 SER A CA 1
ATOM 1804 C C . SER A 1 223 ? -35.281 -3.057 45.991 1.00 91.31 223 SER A C 1
ATOM 1806 O O . SER A 1 223 ? -35.585 -2.826 47.157 1.00 91.31 223 SER A O 1
ATOM 1808 N N . ARG A 1 224 ? -35.890 -4.008 45.269 1.00 89.31 224 ARG A N 1
ATOM 1809 C CA . ARG A 1 224 ? -37.015 -4.804 45.787 1.00 89.31 224 ARG A CA 1
ATOM 1810 C C . ARG A 1 224 ? -36.631 -5.639 47.012 1.00 89.31 224 ARG A C 1
ATOM 1812 O O . ARG A 1 224 ? -37.382 -5.687 47.979 1.00 89.31 224 ARG A O 1
ATOM 1819 N N . MET A 1 225 ? -35.459 -6.277 46.986 1.00 83.81 225 MET A N 1
ATOM 1820 C CA . MET A 1 225 ? -34.962 -7.051 48.130 1.00 83.81 225 MET A CA 1
ATOM 1821 C C . MET A 1 225 ? -34.677 -6.173 49.354 1.00 83.81 225 MET A C 1
ATOM 1823 O O . MET A 1 225 ? -34.907 -6.607 50.481 1.00 83.81 225 MET A O 1
ATOM 1827 N N . LEU A 1 226 ? -34.164 -4.955 49.151 1.00 79.19 226 LEU A N 1
ATOM 1828 C CA . LEU A 1 226 ? -33.912 -4.007 50.238 1.00 79.19 226 LEU A CA 1
ATOM 1829 C C . LEU A 1 226 ? -35.220 -3.542 50.890 1.00 79.19 226 LEU A C 1
ATOM 1831 O O . LEU A 1 226 ? -35.319 -3.572 52.113 1.00 79.19 226 LEU A O 1
ATOM 1835 N N . GLU A 1 227 ? -36.241 -3.217 50.092 1.00 82.19 227 GLU A N 1
ATOM 1836 C CA . GLU A 1 227 ? -37.575 -2.867 50.600 1.00 82.19 227 GLU A CA 1
ATOM 1837 C C . GLU A 1 227 ? -38.201 -4.000 51.428 1.00 82.19 227 GLU A C 1
ATOM 1839 O O . GLU A 1 227 ? -38.803 -3.753 52.469 1.00 82.19 227 GLU A O 1
ATOM 1844 N N . GLU A 1 228 ? -38.055 -5.257 51.001 1.00 76.06 228 GLU A N 1
ATOM 1845 C CA . GLU A 1 228 ? -38.574 -6.413 51.742 1.00 76.06 228 GLU A CA 1
ATOM 1846 C C . GLU A 1 228 ? -37.790 -6.668 53.040 1.00 76.06 228 GLU A C 1
ATOM 1848 O O . GLU A 1 228 ? -38.384 -6.964 54.082 1.00 76.06 228 GLU A O 1
ATOM 1853 N N . LYS A 1 229 ? -36.462 -6.478 53.013 1.00 69.56 229 LYS A N 1
ATOM 1854 C CA . LYS A 1 229 ? -35.609 -6.581 54.203 1.00 69.56 229 LYS A CA 1
ATOM 1855 C C . LYS A 1 229 ? -35.954 -5.524 55.243 1.00 69.56 229 LYS A C 1
ATOM 1857 O O . LYS A 1 229 ? -35.925 -5.837 56.422 1.00 69.56 229 LYS A O 1
ATOM 1862 N N . ASP A 1 230 ? -36.285 -4.301 54.854 1.00 67.25 230 ASP A N 1
ATOM 1863 C CA . ASP A 1 230 ? -36.610 -3.256 55.830 1.00 67.25 230 ASP A CA 1
ATOM 1864 C C . ASP A 1 230 ? -37.968 -3.497 56.520 1.00 67.25 230 ASP A C 1
ATOM 1866 O O . ASP A 1 230 ? -38.215 -2.971 57.604 1.00 67.25 230 ASP A O 1
ATOM 1870 N N . ARG A 1 231 ? -38.820 -4.373 55.962 1.00 64.62 231 ARG A N 1
ATOM 1871 C CA . ARG A 1 231 ? -40.133 -4.729 56.531 1.00 64.62 231 ARG A CA 1
ATOM 1872 C C . ARG A 1 231 ? -40.110 -5.866 57.559 1.00 64.62 231 ARG A C 1
ATOM 1874 O O . ARG A 1 231 ? -41.057 -5.979 58.327 1.00 64.62 231 ARG A O 1
ATOM 1881 N N . LEU A 1 232 ? -39.090 -6.730 57.583 1.00 59.81 232 LEU A N 1
ATOM 1882 C CA . LEU A 1 232 ? -39.141 -8.007 58.329 1.00 59.81 232 LEU A CA 1
ATOM 1883 C C . LEU A 1 232 ? -38.434 -8.040 59.713 1.00 59.81 232 LEU A C 1
ATOM 1885 O O . LEU A 1 232 ? -38.924 -8.748 60.595 1.00 59.81 232 LEU A O 1
ATOM 1889 N N . PRO A 1 233 ? -37.323 -7.321 59.977 1.00 56.78 233 PRO A N 1
ATOM 1890 C CA . PRO A 1 233 ? -36.620 -7.380 61.265 1.00 56.78 233 PRO A CA 1
ATOM 1891 C C . PRO A 1 233 ? -36.941 -6.233 62.227 1.00 56.78 233 PRO A C 1
ATOM 1893 O O . PRO A 1 233 ? -36.678 -6.376 63.419 1.00 56.78 233 PRO A O 1
ATOM 1896 N N . CYS A 1 234 ? -37.472 -5.102 61.752 1.00 58.38 234 CYS A N 1
ATOM 1897 C CA . CYS A 1 234 ? -37.662 -3.935 62.615 1.00 58.38 234 CYS A CA 1
ATOM 1898 C C . CYS A 1 234 ? -38.803 -4.166 63.616 1.00 58.38 234 CYS A C 1
ATOM 1900 O O . CYS A 1 234 ? -38.594 -4.039 64.818 1.00 58.38 234 CYS A O 1
ATOM 1902 N N . ASP A 1 235 ? -39.964 -4.634 63.154 1.00 63.22 235 ASP A N 1
ATOM 1903 C CA . ASP A 1 235 ? -41.165 -4.740 63.993 1.00 63.22 235 ASP A CA 1
ATOM 1904 C C . ASP A 1 235 ? -41.029 -5.770 65.124 1.00 63.22 235 ASP A C 1
ATOM 1906 O O . ASP A 1 235 ? -41.388 -5.504 66.272 1.00 63.22 235 ASP A O 1
ATOM 1910 N N . ASN A 1 236 ? -40.470 -6.949 64.832 1.00 68.56 236 ASN A N 1
ATOM 1911 C CA . ASN A 1 236 ? -40.313 -8.003 65.838 1.00 68.56 236 ASN A CA 1
ATOM 1912 C C . ASN A 1 236 ? -39.264 -7.638 66.895 1.00 68.56 236 ASN A C 1
ATOM 1914 O O . ASN A 1 236 ? -39.470 -7.901 68.080 1.00 68.56 236 ASN A O 1
ATOM 1918 N N . VAL A 1 237 ? -38.152 -7.023 66.482 1.00 73.06 237 VAL A N 1
ATOM 1919 C CA . VAL A 1 237 ? -37.097 -6.589 67.406 1.00 73.06 237 VAL A CA 1
ATOM 1920 C C . VAL A 1 237 ? -37.597 -5.427 68.261 1.00 73.06 237 VAL A C 1
ATOM 1922 O O . VAL A 1 237 ? -37.422 -5.465 69.478 1.00 73.06 237 VAL A O 1
ATOM 1925 N N . HIS A 1 238 ? -38.287 -4.449 67.668 1.00 71.69 238 HIS A N 1
ATOM 1926 C CA . HIS A 1 238 ? -38.862 -3.324 68.408 1.00 71.69 238 HIS A CA 1
ATOM 1927 C C . HIS A 1 238 ? -39.863 -3.802 69.467 1.00 71.69 238 HIS A C 1
ATOM 1929 O O . HIS A 1 238 ? -39.764 -3.418 70.631 1.00 71.69 238 HIS A O 1
ATOM 1935 N N . ARG A 1 239 ? -40.749 -4.742 69.106 1.00 78.75 239 ARG A N 1
ATOM 1936 C CA . ARG A 1 239 ? -41.737 -5.307 70.036 1.00 78.75 239 ARG A CA 1
ATOM 1937 C C . ARG A 1 239 ? -41.094 -6.047 71.214 1.00 78.75 239 ARG A C 1
ATOM 1939 O O . ARG A 1 239 ? -41.532 -5.880 72.348 1.00 78.75 239 ARG A O 1
ATOM 1946 N N . ILE A 1 240 ? -40.038 -6.828 70.972 1.00 84.62 240 ILE A N 1
ATOM 1947 C CA . ILE A 1 240 ? -39.302 -7.522 72.045 1.00 84.62 240 ILE A CA 1
ATOM 1948 C C . ILE A 1 240 ? -38.628 -6.513 72.985 1.00 84.62 240 ILE A C 1
ATOM 1950 O O . ILE A 1 240 ? -38.646 -6.704 74.201 1.00 84.62 240 ILE A O 1
ATOM 1954 N N . PHE A 1 241 ? -38.053 -5.434 72.448 1.00 80.12 241 PHE A N 1
ATOM 1955 C CA . PHE A 1 241 ? -37.444 -4.384 73.266 1.00 80.12 241 PHE A CA 1
ATOM 1956 C C . PHE A 1 241 ? -38.471 -3.667 74.149 1.00 80.12 241 PHE A C 1
ATOM 1958 O O . PHE A 1 241 ? -38.234 -3.531 75.351 1.00 80.12 241 PHE A O 1
ATOM 1965 N N . GLU A 1 242 ? -39.632 -3.296 73.604 1.00 85.62 242 GLU A N 1
ATOM 1966 C CA . GLU A 1 242 ? -40.721 -2.690 74.385 1.00 85.62 242 GLU A CA 1
ATOM 1967 C C . GLU A 1 242 ? -41.223 -3.613 75.511 1.00 85.62 242 GLU A C 1
ATOM 1969 O O . GLU A 1 242 ? -41.525 -3.162 76.621 1.00 85.62 242 GLU A O 1
ATOM 1974 N N . GLU A 1 243 ? -41.316 -4.920 75.253 1.00 90.75 243 GLU A N 1
ATOM 1975 C CA . GLU A 1 243 ? -41.709 -5.910 76.261 1.00 90.75 243 GLU A CA 1
ATOM 1976 C C . GLU A 1 243 ? -40.670 -6.029 77.388 1.00 90.75 243 GLU A C 1
ATOM 1978 O O . GLU A 1 243 ? -41.038 -6.058 78.570 1.00 90.75 243 GLU A O 1
ATOM 1983 N N . GLN A 1 244 ? -39.376 -6.051 77.049 1.00 91.44 244 GLN A N 1
ATOM 1984 C CA . GLN A 1 244 ? -38.293 -6.083 78.038 1.00 91.44 244 GLN A CA 1
ATOM 1985 C C . GLN A 1 244 ? -38.255 -4.807 78.888 1.00 91.44 244 GLN A C 1
ATOM 1987 O O . GLN A 1 244 ? -38.052 -4.887 80.102 1.00 91.44 244 GLN A O 1
ATOM 1992 N N . GLU A 1 245 ? -38.510 -3.643 78.291 1.00 90.56 245 GLU A N 1
ATOM 1993 C CA . GLU A 1 245 ? -38.544 -2.361 79.000 1.00 90.56 245 GLU A CA 1
ATOM 1994 C C . GLU A 1 245 ? -39.687 -2.309 80.028 1.00 90.56 245 GLU A C 1
ATOM 1996 O O . GLU A 1 245 ? -39.466 -1.982 81.199 1.00 90.56 245 GLU A O 1
ATOM 2001 N N . LYS A 1 246 ? -40.896 -2.747 79.647 1.00 93.75 246 LYS A N 1
ATOM 2002 C CA . LYS A 1 246 ? -42.044 -2.847 80.570 1.00 93.75 246 LYS A CA 1
ATOM 2003 C C . LYS A 1 246 ? -41.772 -3.801 81.735 1.00 93.75 246 LYS A C 1
ATOM 2005 O O . LYS A 1 246 ? -42.157 -3.528 82.881 1.00 93.75 246 LYS A O 1
ATOM 2010 N N . LEU A 1 247 ? -41.109 -4.925 81.466 1.00 94.25 247 LEU A N 1
ATOM 2011 C CA . LEU A 1 247 ? -40.744 -5.889 82.501 1.00 94.25 247 LEU A CA 1
ATOM 2012 C C . LEU A 1 247 ? -39.719 -5.299 83.478 1.00 94.25 247 LEU A C 1
ATOM 2014 O O . LEU A 1 247 ? -39.850 -5.480 84.694 1.00 94.25 247 LEU A O 1
ATOM 2018 N N . LEU A 1 248 ? -38.718 -4.585 82.960 1.00 90.12 248 LEU A N 1
ATOM 2019 C CA . LEU A 1 248 ? -37.693 -3.923 83.762 1.00 90.12 248 LEU A CA 1
ATOM 2020 C C . LEU A 1 248 ? -38.307 -2.854 84.674 1.00 90.12 248 LEU A C 1
ATOM 2022 O O . LEU A 1 248 ? -38.032 -2.838 85.874 1.00 90.12 248 LEU A O 1
ATOM 2026 N N . GLU A 1 249 ? -39.205 -2.031 84.135 1.00 92.62 249 GLU A N 1
ATOM 2027 C CA . GLU A 1 249 ? -39.928 -0.998 84.882 1.00 92.62 249 GLU A CA 1
ATOM 2028 C C . GLU A 1 249 ? -40.776 -1.609 86.012 1.00 92.62 249 GLU A C 1
ATOM 2030 O O . GLU A 1 249 ? -40.780 -1.132 87.150 1.00 92.62 249 GLU A O 1
ATOM 2035 N N . THR A 1 250 ? -41.425 -2.746 85.749 1.00 95.25 250 THR A N 1
ATOM 2036 C CA . THR A 1 250 ? -42.189 -3.482 86.768 1.00 95.25 250 THR A CA 1
ATOM 2037 C C . THR A 1 250 ? -41.283 -4.016 87.881 1.00 95.25 250 THR A C 1
ATOM 2039 O O . THR A 1 250 ? -41.604 -3.890 89.067 1.00 95.25 250 THR A O 1
ATOM 2042 N N . LYS A 1 251 ? -40.130 -4.597 87.527 1.00 93.44 251 LYS A N 1
ATOM 2043 C CA . LYS A 1 251 ? -39.149 -5.086 88.508 1.00 93.44 251 LYS A CA 1
ATOM 2044 C C . LYS A 1 251 ? -38.577 -3.945 89.348 1.00 93.44 251 LYS A C 1
ATOM 2046 O O . LYS A 1 251 ? -38.473 -4.102 90.563 1.00 93.44 251 LYS A O 1
ATOM 2051 N N . LYS A 1 252 ? -38.281 -2.797 88.733 1.00 92.94 252 LYS A N 1
ATOM 2052 C CA . LYS A 1 252 ? -37.794 -1.595 89.419 1.00 92.94 252 LYS A CA 1
ATOM 2053 C C . LYS A 1 252 ? -38.799 -1.095 90.456 1.00 92.94 252 LYS A C 1
ATOM 2055 O O . LYS A 1 252 ? -38.441 -0.955 91.619 1.00 92.94 252 LYS A O 1
ATOM 2060 N N . ARG A 1 253 ? -40.081 -0.971 90.091 1.00 93.75 253 ARG A N 1
ATOM 2061 C CA . ARG A 1 253 ? -41.151 -0.587 91.034 1.00 93.75 253 ARG A CA 1
ATOM 2062 C C . ARG A 1 253 ? -41.281 -1.548 92.214 1.00 93.75 253 ARG A C 1
ATOM 2064 O O . ARG A 1 253 ? -41.505 -1.111 93.342 1.00 93.75 253 ARG A O 1
ATOM 2071 N N . ARG A 1 254 ? -41.131 -2.857 91.978 1.00 91.88 254 ARG A N 1
ATOM 2072 C CA . ARG A 1 254 ? -41.125 -3.857 93.060 1.00 91.88 254 ARG A CA 1
ATOM 2073 C C . ARG A 1 254 ? -39.924 -3.680 93.981 1.00 91.88 254 ARG A C 1
ATOM 2075 O O . ARG A 1 254 ? -40.093 -3.759 95.195 1.00 91.88 254 ARG A O 1
ATOM 2082 N N . LEU A 1 255 ? -38.746 -3.423 93.416 1.00 91.00 255 LEU A N 1
ATOM 2083 C CA . LEU A 1 255 ? -37.530 -3.182 94.186 1.00 91.00 255 LEU A CA 1
ATOM 2084 C C . LEU A 1 255 ? -37.655 -1.910 95.034 1.00 91.00 255 LEU A C 1
ATOM 2086 O O . LEU A 1 255 ? -37.350 -1.940 96.221 1.00 91.00 255 LEU A O 1
ATOM 2090 N N . ASP A 1 256 ? -38.196 -0.833 94.463 1.00 92.69 256 ASP A N 1
ATOM 2091 C CA . ASP A 1 256 ? -38.463 0.421 95.174 1.00 92.69 256 ASP A CA 1
ATOM 2092 C C . ASP A 1 256 ? -39.470 0.223 96.310 1.00 92.69 256 ASP A C 1
ATOM 2094 O O . ASP A 1 256 ? -39.298 0.761 97.404 1.00 92.69 256 ASP A O 1
ATOM 2098 N N . SER A 1 257 ? -40.517 -0.576 96.080 1.00 91.00 257 SER A N 1
ATOM 2099 C CA . SER A 1 257 ? -41.475 -0.936 97.127 1.00 91.00 257 SER A CA 1
ATOM 2100 C C . SER A 1 257 ? -40.807 -1.729 98.248 1.00 91.00 257 SER A C 1
ATOM 2102 O O . SER A 1 257 ? -41.039 -1.440 99.419 1.00 91.00 257 SER A O 1
ATOM 2104 N N . TRP A 1 258 ? -39.965 -2.706 97.907 1.00 90.81 258 TRP A N 1
ATOM 2105 C CA . TRP A 1 258 ? -39.271 -3.521 98.900 1.00 90.81 258 TRP A CA 1
ATOM 2106 C C . TRP A 1 258 ? -38.240 -2.709 99.689 1.00 90.81 258 TRP A C 1
ATOM 2108 O O . TRP A 1 258 ? -38.180 -2.823 100.908 1.00 90.81 258 TRP A O 1
ATOM 2118 N N . SER A 1 259 ? -37.513 -1.813 99.020 1.00 89.50 259 SER A N 1
ATOM 2119 C CA . SER A 1 259 ? -36.597 -0.856 99.643 1.00 89.50 259 SER A CA 1
ATOM 2120 C C . SER A 1 259 ? -37.324 0.068 100.624 1.00 89.50 259 SER A C 1
ATOM 2122 O O . SER A 1 259 ? -36.877 0.255 101.754 1.00 89.50 259 SER A O 1
ATOM 2124 N N . LYS A 1 260 ? -38.496 0.600 100.250 1.00 91.12 260 LYS A N 1
ATOM 2125 C CA . LYS A 1 260 ? -39.327 1.415 101.154 1.00 91.12 260 LYS A CA 1
ATOM 2126 C C . LYS A 1 260 ? -39.777 0.633 102.386 1.00 91.12 260 LYS A C 1
ATOM 2128 O O . LYS A 1 260 ? -39.711 1.170 103.487 1.00 91.12 260 LYS A O 1
ATOM 2133 N N . GLU A 1 261 ? -40.220 -0.610 102.217 1.00 87.94 261 GLU A N 1
ATOM 2134 C CA . GLU A 1 261 ? -40.620 -1.466 103.341 1.00 87.94 261 GLU A CA 1
ATOM 2135 C C . GLU A 1 261 ? -39.430 -1.824 104.241 1.00 87.94 261 GLU A C 1
ATOM 2137 O O . GLU A 1 261 ? -39.525 -1.714 105.460 1.00 87.94 261 GLU A O 1
ATOM 2142 N N . PHE A 1 262 ? -38.275 -2.152 103.661 1.00 86.81 262 PHE A N 1
ATOM 2143 C CA . PHE A 1 262 ? -37.049 -2.420 104.410 1.00 86.81 262 PHE A CA 1
ATOM 2144 C C . PHE A 1 262 ? -36.586 -1.200 105.223 1.00 86.81 262 PHE A C 1
ATOM 2146 O O . PHE A 1 262 ? -36.305 -1.314 106.415 1.00 86.81 262 PHE A O 1
ATOM 2153 N N . ASN A 1 263 ? -36.598 -0.007 104.622 1.00 82.12 263 ASN A N 1
ATOM 2154 C CA . ASN A 1 263 ? -36.252 1.236 105.314 1.00 82.12 263 ASN A CA 1
ATOM 2155 C C . ASN A 1 263 ? -37.243 1.581 106.441 1.00 82.12 263 ASN A C 1
ATOM 2157 O O . ASN A 1 263 ? -36.827 2.062 107.492 1.00 82.12 263 ASN A O 1
ATOM 2161 N N . LYS A 1 264 ? -38.545 1.292 106.277 1.00 84.38 264 LYS A N 1
ATOM 2162 C CA . LYS A 1 264 ? -39.530 1.426 107.369 1.00 84.38 264 LYS A CA 1
ATOM 2163 C C . LYS A 1 264 ? -39.238 0.482 108.536 1.00 84.38 264 LYS A C 1
ATOM 2165 O O . LYS A 1 264 ? -39.473 0.863 109.680 1.00 84.38 264 LYS A O 1
ATOM 2170 N N . LEU A 1 265 ? -38.776 -0.737 108.254 1.00 80.50 265 LEU A N 1
ATOM 2171 C CA . LEU A 1 265 ? -38.423 -1.718 109.283 1.00 80.50 265 LEU A CA 1
ATOM 2172 C C . LEU A 1 265 ? -37.149 -1.317 110.042 1.00 80.50 265 LEU A C 1
ATOM 2174 O O . LEU A 1 265 ? -37.092 -1.509 111.252 1.00 80.50 265 LEU A O 1
ATOM 2178 N N . LEU A 1 266 ? -36.175 -0.703 109.365 1.00 72.69 266 LEU A N 1
ATOM 2179 C CA . LEU A 1 266 ? -34.947 -0.193 109.988 1.00 72.69 266 LEU A CA 1
ATOM 2180 C C . LEU A 1 266 ? -35.170 1.022 110.905 1.00 72.69 266 LEU A C 1
ATOM 2182 O O . LEU A 1 266 ? -34.457 1.167 111.887 1.00 72.69 266 LEU A O 1
ATOM 2186 N N . LEU A 1 267 ? -36.162 1.872 110.622 1.00 70.56 267 LEU A N 1
ATOM 2187 C CA . LEU A 1 267 ? -36.477 3.076 111.413 1.00 70.56 267 LEU A CA 1
ATOM 2188 C C . LEU A 1 267 ? -37.313 2.803 112.685 1.00 70.56 267 LEU A C 1
ATOM 2190 O O . LEU A 1 267 ? -37.724 3.747 113.357 1.00 70.56 267 LEU A O 1
ATOM 2194 N N . ARG A 1 268 ? -37.624 1.535 112.999 1.00 63.19 268 ARG A N 1
ATOM 2195 C CA . ARG A 1 268 ? -38.395 1.125 114.194 1.00 63.19 268 ARG A CA 1
ATOM 2196 C C . ARG A 1 268 ? -37.535 0.585 115.349 1.00 63.19 268 ARG A C 1
ATOM 2198 O O . ARG A 1 268 ? -38.104 0.110 116.330 1.00 63.19 268 ARG A O 1
ATOM 2205 N N . HIS A 1 269 ? -36.212 0.670 115.239 1.00 50.47 269 HIS A N 1
ATOM 2206 C CA . HIS A 1 269 ? -35.238 0.375 116.294 1.00 50.47 269 HIS A CA 1
ATOM 2207 C C . HIS A 1 269 ? -34.440 1.631 116.641 1.00 50.47 269 HIS A C 1
ATOM 2209 O O . HIS A 1 269 ? -34.040 1.735 117.820 1.00 50.47 269 HIS A O 1
#

Sequence (269 aa):
MDYSSEESDISESEINDYIDKPYEELTAGKFKVKGLNGNLRCPFRVGKKKQDCKYKDLLQHASGQRPILPQPVALLPNLDDLYVWPWMGIVVNIVCTNENKDSLLGSQHWLTSNDWRGFMNCAEFEKLFEIEHHGKNEWNAQKTNLGPNYYGWRARADDYDAEGPIGDFVRSKGQLRTVSDIDREAAQSRINVVADLANEIDITNENLNKLQYKYNEKTRSLSRMLEEKDRLPCDNVHRIFEEQEKLLETKKRRLDSWSKEFNKLLLRH

Organism: Quercus lobata (NCBI:txid97700)

pLDDT: mean 76.36, std 17.38, range [34.81, 97.94]

InterPro domains:
  IPR005380 XS domain [PF03468] (80-111)
  IPR005380 XS domain [PF03468] (114-161)
  IPR005381 Zinc finger-XS domain [PF03470] (42-64)
  IPR038588 XS domain superfamily [G3DSA:3.30.70.2890] (112-216)
  IPR045177 Factor of DNA methylation 1-5/IDN2 [PTHR21596] (79-265)

Foldseek 3Di:
DDDDDPPDPQDPVNVVVVVVVVVVCVVVVVDDQADPVRFGFDPPPPPDPDDRHHPVRVVCVVVVNDPPDVDPCDDPPDQPFKAWPQKWKDKDLADDDPVCPVVVVVPPPIQGDRDPVSVVVQVVVQVVQVVVCQEPVSCVVCVPPDDNDMHMHIGGPCQCPDPDDSVVVSVVPTDIDGPNRSVVVVVVVVVVVVVVVVVVVVVVVVVVVVVVVVVVVVVVVVVVVVVVVVPPPPPVVVVVVVVVVVVVVVVVVVVVVVVVVVVVVVVPD

Radius of gyration: 43.5 Å; chains: 1; bounding box: 79×54×146 Å

Secondary structure (DSSP, 8-state):
-----------HHHHHHHHHHHHHHHHTT-S--B-TTS-B--TT--SS----B-HHHHHHHHTTPPP--------PPPTT-EEEESEEEEEE-----TTSHHHHHH-----EESSHHHHHHHHHHHHHHHHTT-SHHHHHH-TTS--S--EEEE-BHHHHS-SSHHHHHHHHH-EEEEHHHHHHHHHHHHHHHHHHHHHHHHHHHHHHHHHHHHHHHHHHHHHHHHHHHHHSSHHHHHHHHHHHHHHHHHHHHHHHHHHHHHHHHHTT-